Protein AF-Q21QH8-F1 (afdb_monomer_lite)

Radius of gyration: 28.19 Å; chains: 1; bounding box: 84×66×91 Å

pLDDT: mean 70.4, std 24.35, range [24.25, 97.38]

Organism: Albidiferax ferrireducens (strain ATCC BAA-621 / DSM 15236 / T118) (NCBI:txid338969)

Sequence (273 aa):
MTAVAEKQQQPRVQPSPGDRHATLIAANMKAKTQFADKYEGASIRLKTILHNRPVIRSFKRIFNISMRNWYIATSVPRASLGDASLASQVEAGMLKKIGETIEYFKKQIKQCEIVAADGEVDFALISHGAEFTDDTRVIGPVAMQLRQLFLMADHYLDLTQALYSFAQITGDEANNASYEVKKRLEAASTSIRNFRRLSLEKVNDSGKNREGFKAVAVDGDQAGQLKDALPASDEAGNVVGIASAGVAETPAGAPAEPDEDSLDTATNARKAA

Foldseek 3Di:
DDDDDDDPDDPPPDDDPVVVVVVVVVVVQVVLLCVLVPDPDDKDWDKAKFFPDPLLVCLVVLLSLLQVLLCLLQVVCCVLVVDNPSNVVLVVQLLVLLVVLLVVLVVLLVVLVVLCVVLVFDLVPDDGPDMDIDRDIADDDSSVSSSSSSVSLRSSLSSLVSCVVSVSDDPVSSVVSSVVSSVSSVVSSVSSNVSSVVSVVVSVVVVSPDVPDDDDDDDDPVVVVCVCQQDDDDPDDGHDDDDDPDDDDDDDDDDDDDDDDDDDDDDDDDDDD

Secondary structure (DSSP, 8-state):
-------------PPPHHHHHHHHHHHHHHHHHHHHHH--S--EEEEEEEE--TTGGGHHHHHHHHHHHHHHHHHHHHHHH--HHHHHHHHHHHHHHHHHHHHHHHHHHHHHHHHHHHTT--GGG---S-EEEEEEEE-HHHHHHHHHHHHHHHHHHHHHHHHHHTTSS-HHHHHHHHHHHHHHHHHHHHHHHHHHHHHHHHHHHTS---TT----PPPTTSSSSSTT-S---SSSS------------------------------------

Structure (mmCIF, N/CA/C/O backbone):
data_AF-Q21QH8-F1
#
_entry.id   AF-Q21QH8-F1
#
loop_
_atom_site.group_PDB
_atom_site.id
_atom_site.type_symbol
_atom_site.label_atom_id
_atom_site.label_alt_id
_atom_site.label_comp_id
_atom_site.label_asym_id
_atom_site.label_entity_id
_atom_site.label_seq_id
_atom_site.pdbx_PDB_ins_code
_atom_site.Cartn_x
_atom_site.Cartn_y
_atom_site.Cartn_z
_atom_site.occupancy
_atom_site.B_iso_or_equiv
_atom_site.auth_seq_id
_atom_site.auth_comp_id
_atom_site.auth_asym_id
_atom_site.auth_atom_id
_atom_site.pdbx_PDB_model_num
ATOM 1 N N . MET A 1 1 ? 22.754 -40.325 59.316 1.00 38.72 1 MET A N 1
ATOM 2 C CA . MET A 1 1 ? 23.452 -39.222 58.625 1.00 38.72 1 MET A CA 1
ATOM 3 C C . MET A 1 1 ? 22.891 -39.131 57.218 1.00 38.72 1 MET A C 1
ATOM 5 O O . MET A 1 1 ? 23.135 -40.030 56.428 1.00 38.72 1 MET A O 1
ATOM 9 N N . THR A 1 2 ? 22.097 -38.107 56.924 1.00 36.56 2 THR A N 1
ATOM 10 C CA . THR A 1 2 ? 21.534 -37.866 55.588 1.00 36.56 2 THR A CA 1
ATOM 11 C C . THR A 1 2 ? 21.710 -36.387 55.281 1.00 36.56 2 THR A C 1
ATOM 13 O O . THR A 1 2 ? 21.099 -35.534 55.918 1.00 36.56 2 THR A O 1
ATOM 16 N N . ALA A 1 3 ? 22.626 -36.096 54.358 1.00 39.69 3 ALA A N 1
ATOM 17 C CA . ALA A 1 3 ? 22.918 -34.753 53.889 1.00 39.69 3 ALA A CA 1
ATOM 18 C C . ALA A 1 3 ? 21.756 -34.252 53.020 1.00 39.69 3 ALA A C 1
ATOM 20 O O . ALA A 1 3 ? 21.416 -34.870 52.011 1.00 39.69 3 ALA A O 1
ATOM 21 N N . VAL A 1 4 ? 21.145 -33.137 53.418 1.00 44.28 4 VAL A N 1
ATOM 22 C CA . VAL A 1 4 ? 20.189 -32.403 52.587 1.00 44.28 4 VAL A CA 1
ATOM 23 C C . VAL A 1 4 ? 21.003 -31.482 51.685 1.00 44.28 4 VAL A C 1
ATOM 25 O O . VAL A 1 4 ? 21.665 -30.566 52.162 1.00 44.28 4 VAL A O 1
ATOM 28 N N . ALA A 1 5 ? 20.995 -31.757 50.381 1.00 45.03 5 ALA A N 1
ATOM 29 C CA . ALA A 1 5 ? 21.616 -30.900 49.382 1.00 45.03 5 ALA A CA 1
ATOM 30 C C . ALA A 1 5 ? 20.803 -29.603 49.235 1.00 45.03 5 ALA A C 1
ATOM 32 O O . ALA A 1 5 ? 19.681 -29.614 48.721 1.00 45.03 5 ALA A O 1
ATOM 33 N N . GLU A 1 6 ? 21.372 -28.484 49.682 1.00 43.59 6 GLU A N 1
ATOM 34 C CA . GLU A 1 6 ? 20.865 -27.144 49.398 1.00 43.59 6 GLU A CA 1
ATOM 35 C C . GLU A 1 6 ? 20.911 -26.888 47.886 1.00 43.59 6 GLU A C 1
ATOM 37 O O . GLU A 1 6 ? 21.974 -26.763 47.274 1.00 43.59 6 GLU A O 1
ATOM 42 N N . LYS A 1 7 ? 19.736 -26.796 47.256 1.00 47.88 7 LYS A N 1
ATOM 43 C CA . LYS A 1 7 ? 19.616 -26.242 45.906 1.00 47.88 7 LYS A CA 1
ATOM 44 C C . LYS A 1 7 ? 19.903 -24.745 45.986 1.00 47.88 7 LYS A C 1
ATOM 46 O O . LYS A 1 7 ? 19.026 -23.968 46.355 1.00 47.88 7 LYS A O 1
ATOM 51 N N . GLN A 1 8 ? 21.116 -24.352 45.607 1.00 44.31 8 GLN A N 1
ATOM 52 C CA . GLN A 1 8 ? 21.459 -22.961 45.327 1.00 44.31 8 GLN A CA 1
ATOM 53 C C . GLN A 1 8 ? 20.474 -22.395 44.291 1.00 44.31 8 GLN A C 1
ATOM 55 O O . GLN A 1 8 ? 20.484 -22.776 43.119 1.00 44.31 8 GLN A O 1
ATOM 60 N N . GLN A 1 9 ? 19.596 -21.494 44.731 1.00 46.66 9 GLN A N 1
ATOM 61 C CA . GLN A 1 9 ? 18.803 -20.656 43.840 1.00 46.66 9 GLN A CA 1
ATOM 62 C C . GLN A 1 9 ? 19.755 -19.678 43.154 1.00 46.66 9 GLN A C 1
ATOM 64 O O . GLN A 1 9 ? 20.211 -18.709 43.758 1.00 46.66 9 GLN A O 1
ATOM 69 N N . GLN A 1 10 ? 20.069 -19.938 41.885 1.00 43.84 10 GLN A N 1
ATOM 70 C CA . GLN A 1 10 ? 20.734 -18.944 41.052 1.00 43.84 10 GLN A CA 1
ATOM 71 C C . GLN A 1 10 ? 19.866 -17.674 40.997 1.00 43.84 10 GLN A C 1
ATOM 73 O O . GLN A 1 10 ? 18.652 -17.774 40.774 1.00 43.84 10 GLN A O 1
ATOM 78 N N . PRO A 1 11 ? 20.449 -16.480 41.197 1.00 43.69 11 PRO A N 1
ATOM 79 C CA . PRO A 1 11 ? 19.704 -15.235 41.137 1.00 43.69 11 PRO A CA 1
ATOM 80 C C . PRO A 1 11 ? 19.119 -15.065 39.734 1.00 43.69 11 PRO A C 1
ATOM 82 O O . PRO A 1 11 ? 19.824 -15.155 38.729 1.00 43.69 11 PRO A O 1
ATOM 85 N N . ARG A 1 12 ? 17.803 -14.832 39.666 1.00 52.16 12 ARG A N 1
ATOM 86 C CA . ARG A 1 12 ? 17.073 -14.566 38.423 1.00 52.16 12 ARG A CA 1
ATOM 87 C C . ARG A 1 12 ? 17.623 -13.280 37.810 1.00 52.16 12 ARG A C 1
ATOM 89 O O . ARG A 1 12 ? 17.202 -12.189 38.189 1.00 52.16 12 ARG A O 1
ATOM 96 N N . VAL A 1 13 ? 18.572 -13.425 36.885 1.00 53.41 13 VAL A N 1
ATOM 97 C CA . VAL A 1 13 ? 19.156 -12.322 36.119 1.00 53.41 13 VAL A CA 1
ATOM 98 C C . VAL A 1 13 ? 18.008 -11.581 35.448 1.00 53.41 13 VAL A C 1
ATOM 100 O O . VAL A 1 13 ? 17.334 -12.108 34.560 1.00 53.41 13 VAL A O 1
ATOM 103 N N . GLN A 1 14 ? 17.718 -10.376 35.933 1.00 52.88 14 GLN A N 1
ATOM 104 C CA . GLN A 1 14 ? 16.735 -9.532 35.285 1.00 52.88 14 GLN A CA 1
ATOM 105 C C . GLN A 1 14 ? 17.338 -9.054 33.957 1.00 52.88 14 GLN A C 1
ATOM 107 O O . GLN A 1 14 ? 18.440 -8.507 33.973 1.00 52.88 14 GLN A O 1
ATOM 112 N N . PRO A 1 15 ? 16.643 -9.230 32.818 1.00 53.28 15 PRO A N 1
ATOM 113 C CA . PRO A 1 15 ? 17.158 -8.793 31.526 1.00 53.28 15 PRO A CA 1
ATOM 114 C C . PRO A 1 15 ? 17.420 -7.288 31.555 1.00 53.28 15 PRO A C 1
ATOM 116 O O . PRO A 1 15 ? 16.651 -6.536 32.176 1.00 53.28 15 PRO A O 1
ATOM 119 N N . SER A 1 16 ? 18.499 -6.860 30.896 1.00 66.38 16 SER A N 1
ATOM 120 C CA . SER A 1 16 ? 18.876 -5.450 30.820 1.00 66.38 16 SER A CA 1
ATOM 121 C C . SER A 1 16 ? 17.757 -4.628 30.154 1.00 66.38 16 SER A C 1
ATOM 123 O O . SER A 1 16 ? 16.932 -5.182 29.420 1.00 66.38 16 SER A O 1
ATOM 125 N N . PRO A 1 17 ? 17.678 -3.303 30.369 1.00 55.47 17 PRO A N 1
ATOM 126 C CA . PRO A 1 17 ? 16.693 -2.456 29.690 1.00 55.47 17 PRO A CA 1
ATOM 127 C C . PRO A 1 17 ? 16.723 -2.591 28.155 1.00 55.47 17 PRO A C 1
ATOM 129 O O . PRO A 1 17 ? 15.666 -2.579 27.521 1.00 55.47 17 PRO A O 1
ATOM 132 N N . GLY A 1 18 ? 17.909 -2.805 27.568 1.00 60.09 18 GLY A N 1
ATOM 133 C CA . GLY A 1 18 ? 18.084 -3.077 26.137 1.00 60.09 18 GLY A CA 1
ATOM 134 C C . GLY A 1 18 ? 17.482 -4.418 25.708 1.00 60.09 18 GLY A C 1
ATOM 135 O O . GLY A 1 18 ? 16.741 -4.476 24.724 1.00 60.09 18 GLY A O 1
ATOM 136 N N . ASP A 1 19 ? 17.689 -5.471 26.501 1.00 58.75 19 ASP A N 1
ATOM 137 C CA . ASP A 1 19 ? 17.111 -6.797 26.248 1.00 58.75 19 ASP A CA 1
ATOM 138 C C . ASP A 1 19 ? 15.595 -6.801 26.440 1.00 58.75 19 ASP A C 1
ATOM 140 O O . ASP A 1 19 ? 14.870 -7.434 25.673 1.00 58.75 19 ASP A O 1
ATOM 144 N N . ARG A 1 20 ? 15.076 -6.045 27.417 1.00 53.16 20 ARG A N 1
ATOM 145 C CA . ARG A 1 20 ? 13.629 -5.850 27.605 1.00 53.16 20 ARG A CA 1
ATOM 146 C C . ARG A 1 20 ? 13.010 -5.161 26.398 1.00 53.16 20 ARG A C 1
ATOM 148 O O . ARG A 1 20 ? 11.959 -5.600 25.939 1.00 53.16 20 ARG A O 1
ATOM 155 N N . HIS A 1 21 ? 13.662 -4.131 25.862 1.00 48.88 21 HIS A N 1
ATOM 156 C CA . HIS A 1 21 ? 13.194 -3.418 24.677 1.00 48.88 21 HIS A CA 1
ATOM 157 C C . HIS A 1 21 ? 13.217 -4.311 23.426 1.00 48.88 21 HIS A C 1
ATOM 159 O O . HIS A 1 21 ? 12.212 -4.399 22.718 1.00 48.88 21 HIS A O 1
ATOM 165 N N . ALA A 1 22 ? 14.301 -5.055 23.191 1.00 57.00 22 ALA A N 1
ATOM 166 C CA . ALA A 1 22 ? 14.396 -6.015 22.089 1.00 57.00 22 ALA A CA 1
ATOM 167 C C . ALA A 1 22 ? 13.358 -7.147 22.211 1.00 57.00 22 ALA A C 1
ATOM 169 O O . ALA A 1 22 ? 12.689 -7.490 21.233 1.00 57.00 22 ALA A O 1
ATOM 170 N N . THR A 1 23 ? 13.143 -7.665 23.423 1.00 59.34 23 THR A N 1
ATOM 171 C CA . THR A 1 23 ? 12.133 -8.695 23.712 1.00 59.34 23 THR A CA 1
ATOM 172 C C . THR A 1 23 ? 10.713 -8.156 23.522 1.00 59.34 23 THR A C 1
ATOM 174 O O . THR A 1 23 ? 9.869 -8.844 22.955 1.00 59.34 23 THR A O 1
ATOM 177 N N . LEU A 1 24 ? 10.439 -6.906 23.913 1.00 45.88 24 LEU A N 1
ATOM 178 C CA . LEU A 1 24 ? 9.165 -6.221 23.664 1.00 45.88 24 LEU A CA 1
ATOM 179 C C . LEU A 1 24 ? 8.922 -5.976 22.175 1.00 45.88 24 LEU A C 1
ATOM 181 O O . LEU A 1 24 ? 7.790 -6.128 21.712 1.00 45.88 24 LEU A O 1
ATOM 185 N N . ILE A 1 25 ? 9.956 -5.621 21.409 1.00 54.94 25 ILE A N 1
ATOM 186 C CA . ILE A 1 25 ? 9.864 -5.499 19.951 1.00 54.94 25 ILE A CA 1
ATOM 187 C C . ILE A 1 25 ? 9.560 -6.866 19.337 1.00 54.94 25 ILE A C 1
ATOM 189 O O . ILE A 1 25 ? 8.610 -6.973 18.563 1.00 54.94 25 ILE A O 1
ATOM 193 N N . ALA A 1 26 ? 10.299 -7.913 19.710 1.00 54.22 26 ALA A N 1
ATOM 194 C CA . ALA A 1 26 ? 10.102 -9.269 19.206 1.00 54.22 26 ALA A CA 1
ATOM 195 C C . ALA A 1 26 ? 8.717 -9.830 19.574 1.00 54.22 26 ALA A C 1
ATOM 197 O O . ALA A 1 26 ? 8.020 -10.370 18.715 1.00 54.22 26 ALA A O 1
ATOM 198 N N . ALA A 1 27 ? 8.261 -9.625 20.811 1.00 50.81 27 ALA A N 1
ATOM 199 C CA . ALA A 1 27 ? 6.930 -10.009 21.271 1.00 50.81 27 ALA A CA 1
ATOM 200 C C . ALA A 1 27 ? 5.827 -9.224 20.549 1.00 50.81 27 ALA A C 1
ATOM 202 O O . ALA A 1 27 ? 4.833 -9.814 20.131 1.00 50.81 27 ALA A O 1
ATOM 203 N N . ASN A 1 28 ? 6.012 -7.919 20.315 1.00 45.53 28 ASN A N 1
ATOM 204 C CA . ASN A 1 28 ? 5.082 -7.127 19.512 1.00 45.53 28 ASN A CA 1
ATOM 205 C C . ASN A 1 28 ? 5.055 -7.588 18.053 1.00 45.53 28 ASN A C 1
ATOM 207 O O . ASN A 1 28 ? 3.984 -7.631 17.461 1.00 45.53 28 ASN A O 1
ATOM 211 N N . MET A 1 29 ? 6.202 -7.928 17.460 1.00 51.06 29 MET A N 1
ATOM 212 C CA . MET A 1 29 ? 6.282 -8.476 16.102 1.00 51.06 29 MET A CA 1
ATOM 213 C C . MET A 1 29 ? 5.587 -9.837 16.014 1.00 51.06 29 MET A C 1
ATOM 215 O O . MET A 1 29 ? 4.781 -10.039 15.113 1.00 51.06 29 MET A O 1
ATOM 219 N N . LYS A 1 30 ? 5.781 -10.713 17.005 1.00 55.19 30 LYS A N 1
ATOM 220 C CA . LYS A 1 30 ? 5.086 -12.002 17.117 1.00 55.19 30 LYS A CA 1
ATOM 221 C C . LYS A 1 30 ? 3.573 -11.831 17.304 1.00 55.19 30 LYS A C 1
ATOM 223 O O . LYS A 1 30 ? 2.795 -12.481 16.615 1.00 55.19 30 LYS A O 1
ATOM 228 N N . ALA A 1 31 ? 3.141 -10.914 18.171 1.00 47.19 31 ALA A N 1
ATOM 229 C CA . ALA A 1 31 ? 1.728 -10.602 18.393 1.00 47.19 31 ALA A CA 1
ATOM 230 C C . ALA A 1 31 ? 1.056 -9.961 17.162 1.00 47.19 31 ALA A C 1
ATOM 232 O O . ALA A 1 31 ? -0.131 -10.176 16.929 1.00 47.19 31 ALA A O 1
ATOM 233 N N . LYS A 1 32 ? 1.808 -9.199 16.353 1.00 54.75 32 LYS A N 1
ATOM 234 C CA . LYS A 1 32 ? 1.327 -8.614 15.089 1.00 54.75 32 LYS A CA 1
ATOM 235 C C . LYS A 1 32 ? 1.040 -9.683 14.036 1.00 54.75 32 LYS A C 1
ATOM 237 O O . LYS A 1 32 ? 0.023 -9.576 13.364 1.00 54.75 32 LYS A O 1
ATOM 242 N N . THR A 1 33 ? 1.885 -10.708 13.926 1.00 58.75 33 THR A N 1
ATOM 243 C CA . THR A 1 33 ? 1.656 -11.836 13.007 1.00 58.75 33 THR A CA 1
ATOM 244 C C . THR A 1 33 ? 0.493 -12.714 13.479 1.00 58.75 33 THR A C 1
ATOM 246 O O . THR A 1 33 ? -0.326 -13.127 12.672 1.00 58.75 33 THR A O 1
ATOM 249 N N . GLN A 1 34 ? 0.341 -12.902 14.795 1.00 65.19 34 GLN A N 1
ATOM 250 C CA . GLN A 1 34 ? -0.740 -13.713 15.373 1.00 65.19 34 GLN A CA 1
ATOM 251 C C . GLN A 1 34 ? -2.140 -13.094 15.274 1.00 65.19 34 GLN A C 1
ATOM 253 O O . GLN A 1 34 ? -3.118 -13.816 15.445 1.00 65.19 34 GLN A O 1
ATOM 258 N N . PHE A 1 35 ? -2.270 -11.778 15.062 1.00 69.44 35 PHE A N 1
ATOM 259 C CA . PHE A 1 35 ? -3.593 -11.148 14.982 1.00 69.44 35 PHE A CA 1
ATOM 260 C C . PHE A 1 35 ? -4.413 -11.718 13.823 1.00 69.44 35 PHE A C 1
ATOM 262 O O . PHE A 1 35 ? -5.565 -12.091 14.021 1.00 69.44 35 PHE A O 1
ATOM 269 N N . ALA A 1 36 ? -3.804 -11.822 12.638 1.00 69.38 36 ALA A N 1
ATOM 270 C CA . ALA A 1 36 ? -4.471 -12.375 11.469 1.00 69.38 36 ALA A CA 1
ATOM 271 C C . ALA A 1 36 ? -4.881 -13.835 11.697 1.00 69.38 36 ALA A C 1
ATOM 273 O O . ALA A 1 36 ? -5.958 -14.216 11.268 1.00 69.38 36 ALA A O 1
ATOM 274 N N . ASP A 1 37 ? -4.082 -14.630 12.412 1.00 71.81 37 ASP A N 1
ATOM 275 C CA . ASP A 1 37 ? -4.386 -16.042 12.680 1.00 71.81 37 ASP A CA 1
ATOM 276 C C . ASP A 1 37 ? -5.502 -16.223 13.720 1.00 71.81 37 ASP A C 1
ATOM 278 O O . ASP A 1 37 ? -6.329 -17.120 13.588 1.00 71.81 37 ASP A O 1
ATOM 282 N N . LYS A 1 38 ? -5.559 -15.347 14.731 1.00 75.44 38 LYS A N 1
ATOM 283 C CA . LYS A 1 38 ? -6.535 -15.400 15.836 1.00 75.44 38 LYS A CA 1
ATOM 284 C C . LYS A 1 38 ? -7.850 -14.678 15.549 1.00 75.44 38 LYS A C 1
ATOM 286 O O . LYS A 1 38 ? -8.742 -14.689 16.388 1.00 75.44 38 LYS A O 1
ATOM 291 N N . TYR A 1 39 ? -7.963 -13.984 14.421 1.00 77.19 39 TYR A N 1
ATOM 292 C CA . TYR A 1 39 ? -9.194 -13.290 14.070 1.00 77.19 39 TYR A CA 1
ATOM 293 C C . TYR A 1 39 ? -10.296 -14.300 13.711 1.00 77.19 39 TYR A C 1
ATOM 295 O O . TYR A 1 39 ? -10.133 -15.094 12.783 1.00 77.19 39 TYR A O 1
ATOM 303 N N . GLU A 1 40 ? -11.416 -14.250 14.433 1.00 78.44 40 GLU A N 1
ATOM 304 C CA . GLU A 1 40 ? -12.559 -15.169 14.277 1.00 78.44 40 GLU A CA 1
ATOM 305 C C . GLU A 1 40 ? -13.691 -14.600 13.402 1.00 78.44 40 GLU A C 1
ATOM 307 O O . GLU A 1 40 ? -14.663 -15.292 13.116 1.00 78.44 40 GLU A O 1
ATOM 312 N N . GLY A 1 41 ? -13.584 -13.346 12.952 1.00 79.62 41 GLY A N 1
ATOM 313 C CA . GLY A 1 41 ? -14.598 -12.727 12.096 1.00 79.62 41 GLY A CA 1
ATOM 314 C C . GLY A 1 41 ? -14.480 -13.102 10.614 1.00 79.62 41 GLY A C 1
ATOM 315 O O . GLY A 1 41 ? -13.559 -13.806 10.185 1.00 79.62 41 GLY A O 1
ATOM 316 N N . ALA A 1 42 ? -15.401 -12.562 9.811 1.00 84.88 42 ALA A N 1
ATOM 317 C CA . ALA A 1 42 ? -15.417 -12.758 8.365 1.00 84.88 42 ALA A CA 1
ATOM 318 C C . ALA A 1 42 ? -14.111 -12.263 7.722 1.00 84.88 42 ALA A C 1
ATOM 320 O O . ALA A 1 42 ? -13.680 -11.125 7.913 1.00 84.88 42 ALA A O 1
ATOM 321 N N . SER A 1 43 ? -13.477 -13.134 6.943 1.00 87.94 43 SER A N 1
ATOM 322 C CA . SER A 1 43 ? -12.220 -12.838 6.263 1.00 87.94 43 SER A CA 1
ATOM 323 C C . SER A 1 43 ? -12.146 -13.580 4.944 1.00 87.94 43 SER A C 1
ATOM 325 O O . SER A 1 43 ? -12.643 -14.700 4.846 1.00 87.94 43 SER A O 1
ATOM 327 N N . ILE A 1 44 ? -11.454 -12.995 3.975 1.00 89.00 44 ILE A N 1
ATOM 328 C CA . ILE A 1 44 ? -11.199 -13.615 2.677 1.00 89.00 44 ILE A CA 1
ATOM 329 C C . ILE A 1 44 ? -9.703 -13.903 2.582 1.00 89.00 44 ILE A C 1
ATOM 331 O O . ILE A 1 44 ? -8.883 -13.085 2.992 1.00 89.00 44 ILE A O 1
ATOM 335 N N . ARG A 1 45 ? -9.341 -15.071 2.059 1.00 88.31 45 ARG A N 1
ATOM 336 C CA . ARG A 1 45 ? -7.957 -15.430 1.737 1.00 88.31 45 ARG A CA 1
ATOM 337 C C . ARG A 1 45 ? -7.729 -15.178 0.257 1.00 88.31 45 ARG A C 1
ATOM 339 O O . ARG A 1 45 ? -8.450 -15.727 -0.573 1.00 88.31 45 ARG A O 1
ATOM 346 N N . LEU A 1 46 ? -6.792 -14.293 -0.062 1.00 89.12 46 LEU A N 1
ATOM 347 C CA . LEU A 1 46 ? -6.456 -13.944 -1.435 1.00 89.12 46 LEU A CA 1
ATOM 348 C C . LEU A 1 46 ? -4.998 -14.286 -1.693 1.00 89.12 46 LEU A C 1
ATOM 350 O O . LEU A 1 46 ? -4.104 -13.769 -1.020 1.00 89.12 46 LEU A O 1
ATOM 354 N N . LYS A 1 47 ? -4.758 -15.078 -2.740 1.00 90.12 47 LYS A N 1
ATOM 355 C CA . LYS A 1 47 ? -3.409 -15.279 -3.257 1.00 90.12 47 LYS A CA 1
ATOM 356 C C . LYS A 1 47 ? -2.864 -13.928 -3.727 1.00 90.12 47 LYS A C 1
ATOM 358 O O . LYS A 1 47 ? -3.461 -13.261 -4.576 1.00 90.12 47 LYS A O 1
ATOM 363 N N . THR A 1 48 ? -1.753 -13.505 -3.145 1.00 87.75 48 THR A N 1
ATOM 364 C CA . THR A 1 48 ? -1.046 -12.278 -3.505 1.00 87.75 48 THR A CA 1
ATOM 365 C C . THR A 1 48 ? 0.338 -12.671 -3.982 1.00 87.75 48 THR A C 1
ATOM 367 O O . THR A 1 48 ? 1.078 -13.337 -3.261 1.00 87.75 48 THR A O 1
ATOM 370 N N . ILE A 1 49 ? 0.658 -12.284 -5.210 1.00 88.25 49 ILE A N 1
ATOM 371 C CA . ILE A 1 49 ? 1.957 -12.514 -5.833 1.00 88.25 49 ILE A CA 1
ATOM 372 C C . ILE A 1 49 ? 2.560 -11.135 -6.068 1.00 88.25 49 ILE A C 1
ATOM 374 O O . ILE A 1 49 ? 1.875 -10.249 -6.578 1.00 88.25 49 ILE A O 1
ATOM 378 N N . LEU A 1 50 ? 3.792 -10.947 -5.611 1.00 87.31 50 LEU A N 1
ATOM 379 C CA . LEU A 1 50 ? 4.568 -9.723 -5.770 1.00 87.31 50 LEU A CA 1
ATOM 380 C C . LEU A 1 50 ? 5.993 -10.100 -6.169 1.00 87.31 50 LEU A C 1
ATOM 382 O O . LEU A 1 50 ? 6.482 -11.163 -5.783 1.00 87.31 50 LEU A O 1
ATOM 386 N N . HIS A 1 51 ? 6.711 -9.220 -6.850 1.00 85.94 51 HIS A N 1
ATOM 387 C CA . HIS A 1 51 ? 8.127 -9.444 -7.112 1.00 85.94 51 HIS A CA 1
ATOM 388 C C . HIS A 1 51 ? 8.947 -9.311 -5.820 1.00 85.94 51 HIS A C 1
ATOM 390 O O . HIS A 1 51 ? 8.682 -8.461 -4.963 1.00 85.94 51 HIS A O 1
ATOM 396 N N . ASN A 1 52 ? 9.970 -10.157 -5.641 1.00 78.62 52 ASN A N 1
ATOM 397 C CA . ASN A 1 52 ? 10.768 -10.209 -4.409 1.00 78.62 52 ASN A CA 1
ATOM 398 C C . ASN A 1 52 ? 11.775 -9.044 -4.291 1.00 78.62 52 ASN A C 1
ATOM 400 O O . ASN A 1 52 ? 12.992 -9.238 -4.205 1.00 78.62 52 ASN A O 1
ATOM 404 N N . ARG A 1 53 ? 11.261 -7.814 -4.255 1.00 81.38 53 ARG A N 1
ATOM 405 C CA . ARG A 1 53 ? 12.023 -6.565 -4.152 1.00 81.38 53 ARG A CA 1
ATOM 406 C C . ARG A 1 53 ? 12.206 -6.174 -2.677 1.00 81.38 53 ARG A C 1
ATOM 408 O O . ARG A 1 53 ? 11.267 -6.328 -1.892 1.00 81.38 53 ARG A O 1
ATOM 415 N N . PRO A 1 54 ? 13.360 -5.618 -2.252 1.00 80.38 54 PRO A N 1
ATOM 416 C CA . PRO A 1 54 ? 13.595 -5.245 -0.851 1.00 80.38 54 PRO A CA 1
ATOM 417 C C . PRO A 1 54 ? 12.514 -4.336 -0.244 1.00 80.38 54 PRO A C 1
ATOM 419 O O . PRO A 1 54 ? 12.111 -4.543 0.900 1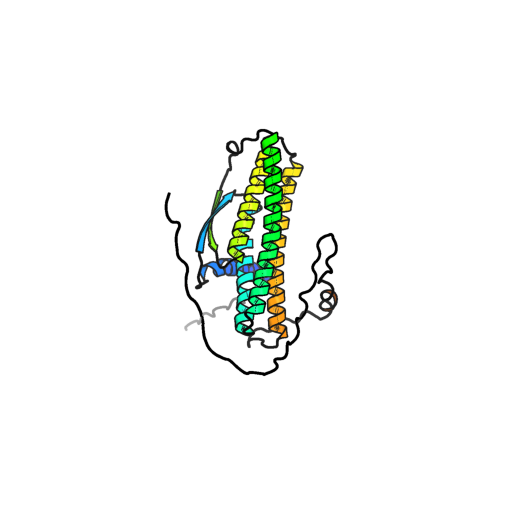.00 80.38 54 PRO A O 1
ATOM 422 N N . VAL A 1 55 ? 12.004 -3.370 -1.016 1.00 80.31 55 VAL A N 1
ATOM 423 C CA . VAL A 1 55 ? 10.925 -2.463 -0.584 1.00 80.31 55 VAL A CA 1
ATOM 424 C C . VAL A 1 55 ? 9.619 -3.230 -0.350 1.00 80.31 55 VAL A C 1
ATOM 426 O O . VAL A 1 55 ? 8.935 -3.011 0.651 1.00 80.31 55 VAL A O 1
ATOM 429 N N . ILE A 1 56 ? 9.325 -4.206 -1.207 1.00 80.75 56 ILE A N 1
ATOM 430 C CA . ILE A 1 56 ? 8.113 -5.024 -1.158 1.00 80.75 56 ILE A CA 1
ATOM 431 C C . ILE A 1 56 ? 8.181 -6.111 -0.079 1.00 80.75 56 ILE A C 1
ATOM 433 O O . ILE A 1 56 ? 7.155 -6.450 0.501 1.00 80.75 56 ILE A O 1
ATOM 437 N N . ARG A 1 57 ? 9.370 -6.573 0.335 1.00 76.50 57 ARG A N 1
ATOM 438 C CA . ARG A 1 57 ? 9.516 -7.492 1.491 1.00 76.50 57 ARG A CA 1
ATOM 439 C C . ARG A 1 57 ? 8.915 -6.934 2.787 1.00 76.50 57 ARG A C 1
ATOM 441 O O . ARG A 1 57 ? 8.557 -7.693 3.688 1.00 76.50 57 ARG A O 1
ATOM 448 N N . SER A 1 58 ? 8.772 -5.611 2.892 1.00 77.38 58 SER A N 1
ATOM 449 C CA . SER A 1 58 ? 8.103 -4.961 4.023 1.00 77.38 58 SER A CA 1
ATOM 450 C C . SER A 1 58 ? 6.569 -5.105 4.010 1.00 77.38 58 SER A C 1
ATOM 452 O O . SER A 1 58 ? 5.936 -4.848 5.040 1.00 77.38 58 SER A O 1
ATOM 454 N N . PHE A 1 59 ? 5.983 -5.593 2.906 1.00 81.12 59 PHE A N 1
ATOM 455 C CA . PHE A 1 59 ? 4.550 -5.806 2.684 1.00 81.12 59 PHE A CA 1
ATOM 456 C C . PHE A 1 59 ? 3.871 -6.466 3.873 1.00 81.12 59 PHE A C 1
ATOM 458 O O . PHE A 1 59 ? 3.040 -5.849 4.534 1.00 81.12 59 PHE A O 1
ATOM 465 N N . LYS A 1 60 ? 4.276 -7.696 4.209 1.00 80.75 60 LYS A N 1
ATOM 466 C CA . LYS A 1 60 ? 3.622 -8.496 5.252 1.00 80.75 60 LYS A CA 1
ATOM 467 C C . LYS A 1 60 ? 3.629 -7.787 6.604 1.00 80.75 60 LYS A C 1
ATOM 469 O O . LYS A 1 60 ? 2.665 -7.873 7.364 1.00 80.75 60 LYS A O 1
ATOM 474 N N . ARG A 1 61 ? 4.703 -7.054 6.910 1.00 83.62 61 ARG A N 1
ATOM 475 C CA . ARG A 1 61 ? 4.816 -6.272 8.146 1.00 83.62 61 ARG A CA 1
ATOM 476 C C . ARG A 1 61 ? 3.858 -5.085 8.134 1.00 83.62 61 ARG A C 1
ATOM 478 O O . ARG A 1 61 ? 3.121 -4.906 9.102 1.00 83.62 61 ARG A O 1
ATOM 485 N N . ILE A 1 62 ? 3.890 -4.268 7.084 1.00 86.38 62 ILE A N 1
ATOM 486 C CA . ILE A 1 62 ? 3.063 -3.061 6.982 1.00 86.38 62 ILE A CA 1
ATOM 487 C C . ILE A 1 62 ? 1.584 -3.444 6.912 1.00 86.38 62 ILE A C 1
ATOM 489 O O . ILE A 1 62 ? 0.789 -2.911 7.679 1.00 86.38 62 ILE A O 1
ATOM 493 N N . PHE A 1 63 ? 1.234 -4.413 6.069 1.00 89.31 63 PHE A N 1
ATOM 494 C CA . PHE A 1 63 ? -0.123 -4.911 5.887 1.00 89.31 63 PHE A CA 1
ATOM 495 C C . PHE A 1 63 ? -0.741 -5.377 7.210 1.00 89.31 63 PHE A C 1
ATOM 497 O O . PHE A 1 63 ? -1.763 -4.840 7.636 1.00 89.31 63 PHE A O 1
ATOM 504 N N . ASN A 1 64 ? -0.080 -6.294 7.927 1.00 87.06 64 ASN A N 1
ATOM 505 C CA . ASN A 1 64 ? -0.607 -6.827 9.188 1.00 87.06 64 ASN A CA 1
ATOM 506 C C . ASN A 1 64 ? -0.709 -5.762 10.289 1.00 87.06 64 ASN A C 1
ATOM 508 O O . ASN A 1 64 ? -1.672 -5.750 11.059 1.00 87.06 64 ASN A O 1
ATOM 512 N N . ILE A 1 65 ? 0.259 -4.841 10.369 1.00 87.81 65 ILE A N 1
ATOM 513 C CA . ILE A 1 65 ? 0.206 -3.732 11.332 1.00 87.81 65 ILE A CA 1
ATOM 514 C C . ILE A 1 65 ? -0.965 -2.804 11.020 1.00 87.81 65 ILE A C 1
ATOM 516 O O . ILE A 1 65 ? -1.711 -2.438 11.928 1.00 87.81 65 ILE A O 1
ATOM 520 N N . SER A 1 66 ? -1.121 -2.4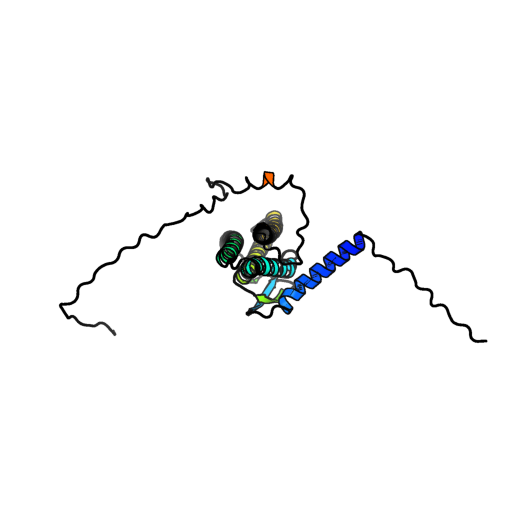19 9.758 1.00 90.75 66 SER A N 1
ATOM 521 C CA . SER A 1 66 ? -2.172 -1.508 9.321 1.00 90.75 66 SER A CA 1
ATOM 522 C C . SER A 1 66 ? -3.558 -2.133 9.499 1.00 90.75 66 SER A C 1
ATOM 524 O O . SER A 1 66 ? -4.445 -1.478 10.038 1.00 90.75 66 SER A O 1
ATOM 526 N N . MET A 1 67 ? -3.719 -3.419 9.179 1.00 89.94 67 MET A N 1
ATOM 527 C CA . MET A 1 67 ? -4.960 -4.166 9.405 1.00 89.94 67 MET A CA 1
ATOM 528 C C . MET A 1 67 ? -5.320 -4.244 10.894 1.00 89.94 67 MET A C 1
ATOM 530 O O . MET A 1 67 ? -6.447 -3.940 11.280 1.00 89.94 67 MET A O 1
ATOM 534 N N . ARG A 1 68 ? -4.353 -4.568 11.764 1.00 89.00 68 ARG A N 1
ATOM 535 C CA . ARG A 1 68 ? -4.567 -4.545 13.220 1.00 89.00 68 ARG A CA 1
ATOM 536 C C . ARG A 1 68 ? -4.947 -3.147 13.711 1.00 89.00 68 ARG A C 1
ATOM 538 O O . ARG A 1 68 ? -5.798 -3.013 14.588 1.00 89.00 68 ARG A O 1
ATOM 545 N N . ASN A 1 69 ? -4.303 -2.107 13.183 1.00 91.62 69 ASN A N 1
ATOM 546 C CA . ASN A 1 69 ? -4.597 -0.733 13.574 1.00 91.62 69 ASN A CA 1
ATOM 547 C C . ASN A 1 69 ? -6.013 -0.323 13.174 1.00 91.62 69 ASN A C 1
ATOM 549 O O . ASN A 1 69 ? -6.713 0.233 14.014 1.00 91.62 69 ASN A O 1
ATOM 553 N N . TRP A 1 70 ? -6.439 -0.646 11.952 1.00 92.06 70 TRP A N 1
ATOM 554 C CA . TRP A 1 70 ? -7.814 -0.457 11.493 1.00 92.06 70 TRP A CA 1
ATOM 555 C C . TRP A 1 70 ? -8.818 -1.194 12.385 1.00 92.06 70 TRP A C 1
ATOM 557 O O . TRP A 1 70 ? -9.776 -0.585 12.857 1.00 92.06 70 TRP A O 1
ATOM 567 N N . TYR A 1 71 ? -8.562 -2.469 12.699 1.00 90.31 71 TYR A N 1
ATOM 568 C CA . TYR A 1 71 ? -9.450 -3.256 13.555 1.00 90.31 71 TYR A CA 1
ATOM 569 C C . TYR A 1 71 ? -9.641 -2.608 14.930 1.00 90.31 71 TYR A C 1
ATOM 571 O O . TYR A 1 71 ? -10.768 -2.457 15.397 1.00 90.31 71 TYR A O 1
ATOM 579 N N . ILE A 1 72 ? -8.549 -2.174 15.569 1.00 88.88 72 ILE A N 1
ATOM 580 C CA . ILE A 1 72 ? -8.612 -1.480 16.863 1.00 88.88 72 ILE A CA 1
ATOM 581 C C . ILE A 1 72 ? -9.365 -0.152 16.724 1.00 88.88 72 ILE A C 1
ATOM 583 O O . ILE A 1 72 ? -10.224 0.146 17.550 1.00 88.88 72 ILE A O 1
ATOM 587 N N . ALA A 1 73 ? -9.055 0.625 15.686 1.00 87.38 73 ALA A N 1
ATOM 588 C CA . ALA A 1 73 ? -9.606 1.961 15.491 1.00 87.38 73 ALA A CA 1
ATOM 589 C C . ALA A 1 73 ? -11.114 1.970 15.207 1.00 87.38 73 ALA A C 1
ATOM 591 O O . ALA A 1 73 ? -11.781 2.962 15.473 1.00 87.38 73 ALA A O 1
ATOM 592 N N . THR A 1 74 ? -11.654 0.873 14.680 1.00 88.56 74 THR A N 1
ATOM 593 C CA . THR A 1 74 ? -13.082 0.738 14.369 1.00 88.56 74 THR A CA 1
ATOM 594 C C . THR A 1 74 ? -13.845 -0.033 15.444 1.00 88.56 74 THR A C 1
ATOM 596 O O . THR A 1 74 ? -14.985 0.304 15.753 1.00 88.56 74 THR A O 1
ATOM 599 N N . SER A 1 75 ? -13.230 -1.046 16.060 1.00 86.31 75 SER A N 1
ATOM 600 C CA . SER A 1 75 ? -13.914 -1.908 17.034 1.00 86.31 75 SER A CA 1
ATOM 601 C C . SER A 1 75 ? -13.959 -1.302 18.434 1.00 86.31 75 SER A C 1
ATOM 603 O O . SER A 1 75 ? -14.965 -1.449 19.124 1.00 86.31 75 SER A O 1
ATOM 605 N N . VAL A 1 76 ? -12.899 -0.608 18.868 1.00 85.69 76 VAL A N 1
ATOM 606 C CA . VAL A 1 76 ? -12.854 -0.025 20.220 1.00 85.69 76 VAL A CA 1
ATOM 607 C C . VAL A 1 76 ? -13.884 1.096 20.391 1.00 85.69 76 VAL A C 1
ATOM 609 O O . VAL A 1 76 ? -14.624 1.033 21.369 1.00 85.69 76 VAL A O 1
ATOM 612 N N . PRO A 1 77 ? -14.031 2.064 19.463 1.00 77.50 77 PRO A N 1
ATOM 613 C CA . PRO A 1 77 ? -15.087 3.069 19.584 1.00 77.50 77 PRO A CA 1
ATOM 614 C C . PRO A 1 77 ? -16.495 2.468 19.605 1.00 77.50 77 PRO A C 1
ATOM 616 O O . PRO A 1 77 ? -17.305 2.849 20.447 1.00 77.50 77 PRO A O 1
ATOM 619 N N . ARG A 1 78 ? -16.770 1.467 18.753 1.00 81.94 78 ARG A N 1
ATOM 620 C CA . ARG A 1 78 ? -18.062 0.759 18.743 1.00 81.94 78 ARG A CA 1
ATOM 621 C C . ARG A 1 78 ? -18.354 0.095 20.088 1.00 81.94 78 ARG A C 1
ATOM 623 O O . ARG A 1 78 ? -19.448 0.251 20.610 1.00 81.94 78 ARG A O 1
ATOM 630 N N . ALA A 1 79 ? -17.378 -0.611 20.657 1.00 81.62 79 ALA A N 1
ATOM 631 C CA . ALA A 1 79 ? -17.559 -1.344 21.908 1.00 81.62 79 ALA A CA 1
ATOM 632 C C . ALA A 1 79 ? -17.627 -0.431 23.144 1.00 81.62 79 ALA A C 1
ATOM 634 O O . ALA A 1 79 ? -18.436 -0.671 24.034 1.00 81.62 79 ALA A O 1
ATOM 635 N N . SER A 1 80 ? -16.773 0.593 23.220 1.00 78.56 80 SER A N 1
ATOM 636 C CA . SER A 1 80 ? -16.666 1.451 24.408 1.00 78.56 80 SER A CA 1
ATOM 637 C C . SER A 1 80 ? -17.681 2.593 24.413 1.00 78.56 80 SER A C 1
ATOM 639 O O . SER A 1 80 ? -18.190 2.963 25.470 1.00 78.56 80 SER A O 1
ATOM 641 N N . LEU A 1 81 ? -17.967 3.182 23.249 1.00 78.81 81 LEU A N 1
ATOM 642 C CA . LEU A 1 81 ? -18.824 4.367 23.142 1.00 78.81 81 LEU A CA 1
ATOM 643 C C . LEU A 1 81 ? -20.228 4.039 22.637 1.00 78.81 81 LEU A C 1
ATOM 645 O O . LEU A 1 81 ? -21.134 4.833 22.875 1.00 78.81 81 LEU A O 1
ATOM 649 N N . GLY A 1 82 ? -20.410 2.903 21.954 1.00 77.56 82 GLY A N 1
ATOM 650 C CA . GLY A 1 82 ? -21.603 2.640 21.143 1.00 77.56 82 GLY A CA 1
ATOM 651 C C . GLY A 1 82 ? -21.628 3.452 19.842 1.00 77.56 82 GLY A C 1
ATOM 652 O O . GLY A 1 82 ? -22.633 3.459 19.140 1.00 77.56 82 GLY A O 1
ATOM 653 N N . ASP A 1 83 ? -20.533 4.144 19.508 1.00 76.12 83 ASP A N 1
ATOM 654 C CA . ASP A 1 83 ? -20.484 5.098 18.402 1.00 76.12 83 ASP A CA 1
ATOM 655 C C . ASP A 1 83 ? -20.036 4.422 17.096 1.00 76.12 83 ASP A C 1
ATOM 657 O O . ASP A 1 83 ? -18.847 4.316 16.768 1.00 76.12 83 ASP A O 1
ATOM 661 N N . ALA A 1 84 ? -21.022 3.942 16.337 1.00 81.44 84 ALA A N 1
ATOM 662 C CA . ALA A 1 84 ? -20.806 3.394 15.002 1.00 81.44 84 ALA A CA 1
ATOM 663 C C . ALA A 1 84 ? -20.431 4.470 13.965 1.00 81.44 84 ALA A C 1
ATOM 665 O O . ALA A 1 84 ? -19.767 4.148 12.973 1.00 81.44 84 ALA A O 1
ATOM 666 N N . SER A 1 85 ? -20.809 5.732 14.195 1.00 85.50 85 SER A N 1
ATOM 667 C CA . SER A 1 85 ? -20.511 6.850 13.297 1.00 85.50 85 SER A CA 1
ATOM 668 C C . SER A 1 85 ? -19.020 7.165 13.319 1.00 85.50 85 SER A C 1
ATOM 670 O O . SER A 1 85 ? -18.383 7.176 12.265 1.00 85.50 85 SER A O 1
ATOM 672 N N . LEU A 1 86 ? -18.418 7.291 14.507 1.00 83.88 86 LEU A N 1
ATOM 673 C CA . LEU A 1 86 ? -16.981 7.532 14.646 1.00 83.88 86 LEU A CA 1
ATOM 674 C C . LEU A 1 86 ? -16.150 6.427 13.988 1.00 83.88 86 LEU A C 1
ATOM 676 O O . LEU A 1 86 ? -15.205 6.719 13.255 1.00 83.88 86 LEU A O 1
ATOM 680 N N . ALA A 1 87 ? -16.511 5.161 14.202 1.00 85.06 87 ALA A N 1
ATOM 681 C CA . ALA A 1 87 ? -15.817 4.042 13.568 1.00 85.06 87 ALA A CA 1
ATOM 682 C C . ALA A 1 87 ? -15.896 4.100 12.032 1.00 85.06 87 ALA A C 1
ATOM 684 O O . ALA A 1 87 ? -14.902 3.838 11.357 1.00 85.06 87 ALA A O 1
ATOM 685 N N . SER A 1 88 ? -17.052 4.483 11.485 1.00 87.38 88 SER A N 1
ATOM 686 C CA . SER A 1 88 ? -17.255 4.612 10.037 1.00 87.38 88 SER A CA 1
ATOM 687 C C . SER A 1 88 ? -16.491 5.806 9.455 1.00 87.38 88 SER A C 1
ATOM 689 O O . SER A 1 88 ? -15.865 5.681 8.407 1.00 87.38 88 SER A O 1
ATOM 691 N N . GLN A 1 89 ? -16.451 6.941 10.161 1.00 89.56 89 GLN A N 1
ATOM 692 C CA . GLN A 1 89 ? -15.658 8.114 9.770 1.00 89.56 89 GLN A CA 1
ATOM 693 C C . GLN A 1 89 ? -14.155 7.813 9.766 1.00 89.56 89 GLN A C 1
ATOM 695 O O . GLN A 1 89 ? -13.439 8.201 8.843 1.00 89.56 89 GLN A O 1
ATOM 700 N N . VAL A 1 90 ? -13.671 7.095 10.783 1.00 90.75 90 VAL A N 1
ATOM 701 C CA . VAL A 1 90 ? -12.271 6.665 10.874 1.00 90.75 90 VAL A CA 1
ATOM 702 C C . VAL A 1 90 ? -11.916 5.721 9.725 1.00 90.75 90 VAL A C 1
ATOM 704 O O . VAL A 1 90 ? -10.878 5.900 9.089 1.00 90.75 90 VAL A O 1
ATOM 707 N N . GLU A 1 91 ? -12.777 4.746 9.424 1.00 92.88 91 GLU A N 1
ATOM 708 C CA . GLU A 1 91 ? -12.587 3.842 8.288 1.00 92.88 91 GLU A CA 1
ATOM 709 C C . GLU A 1 91 ? -12.565 4.598 6.954 1.00 92.88 91 GLU A C 1
ATOM 711 O O . GLU A 1 91 ? -11.626 4.429 6.176 1.00 92.88 91 GLU A O 1
ATOM 716 N N . ALA A 1 92 ? -13.530 5.489 6.721 1.00 93.50 92 ALA A N 1
ATOM 717 C CA . ALA A 1 92 ? -13.580 6.323 5.523 1.00 93.50 92 ALA A CA 1
ATOM 718 C C . ALA A 1 92 ? -12.324 7.200 5.379 1.00 93.50 92 ALA A C 1
ATOM 720 O O . ALA A 1 92 ? -11.767 7.316 4.287 1.00 93.50 92 ALA A O 1
ATOM 721 N N . GLY A 1 93 ? -11.821 7.765 6.482 1.00 91.94 93 GLY A N 1
ATOM 722 C CA . GLY A 1 93 ? -10.574 8.529 6.502 1.00 91.94 93 GLY A CA 1
ATOM 723 C C . GLY A 1 93 ? -9.352 7.691 6.114 1.00 91.94 93 GLY A C 1
ATOM 724 O O . GLY A 1 93 ? -8.523 8.137 5.316 1.00 91.94 93 GLY A O 1
ATOM 725 N N . MET A 1 94 ? -9.256 6.457 6.623 1.00 94.69 94 MET A N 1
ATOM 726 C CA . MET A 1 94 ? -8.196 5.519 6.234 1.00 94.69 94 MET A CA 1
ATOM 727 C C . MET A 1 94 ? -8.281 5.161 4.746 1.00 94.69 94 MET A C 1
ATOM 729 O O . MET A 1 94 ? -7.267 5.237 4.051 1.00 94.69 94 MET A O 1
ATOM 733 N N . LEU A 1 95 ? -9.478 4.816 4.255 1.00 95.12 95 LEU A N 1
ATOM 734 C CA . LEU A 1 95 ? -9.715 4.483 2.846 1.00 95.12 95 LEU A CA 1
ATOM 735 C C . LEU A 1 95 ? -9.356 5.653 1.928 1.00 95.12 95 LEU A C 1
ATOM 737 O O . LEU A 1 95 ? -8.679 5.464 0.922 1.00 95.12 95 LEU A O 1
ATOM 741 N N . LYS A 1 96 ? -9.725 6.883 2.302 1.00 95.44 96 LYS A N 1
ATOM 742 C CA . LYS A 1 96 ? -9.362 8.084 1.543 1.00 95.44 96 LYS A CA 1
ATOM 743 C C . LYS A 1 96 ? -7.844 8.226 1.408 1.00 95.44 96 LYS A C 1
ATOM 745 O O . LYS A 1 96 ? -7.351 8.410 0.302 1.00 95.44 96 LYS A O 1
ATOM 750 N N . LYS A 1 97 ? -7.087 8.090 2.504 1.00 94.00 97 LYS A N 1
ATOM 751 C CA . LYS A 1 97 ? -5.617 8.223 2.475 1.00 94.00 97 LYS A CA 1
ATOM 752 C C . LYS A 1 97 ? -4.915 7.127 1.679 1.00 94.00 97 LYS A C 1
ATOM 754 O O . LYS A 1 97 ? -3.944 7.404 0.972 1.00 94.00 97 LYS A O 1
ATOM 759 N N . ILE A 1 98 ? -5.409 5.895 1.753 1.00 95.44 98 ILE A N 1
ATOM 760 C CA . ILE A 1 98 ? -4.893 4.809 0.914 1.00 95.44 98 ILE A CA 1
ATOM 761 C C . ILE A 1 98 ? -5.242 5.077 -0.555 1.00 95.44 98 ILE A C 1
ATOM 763 O O . ILE A 1 98 ? -4.363 4.989 -1.409 1.00 95.44 98 ILE A O 1
ATOM 767 N N . GLY A 1 99 ? -6.483 5.483 -0.836 1.00 95.88 99 GLY A N 1
ATOM 768 C CA . GLY A 1 99 ? -6.967 5.853 -2.165 1.00 95.88 99 GLY A CA 1
ATOM 769 C C . GLY A 1 99 ? -6.151 6.969 -2.820 1.00 95.88 99 GLY A C 1
ATOM 770 O O . GLY A 1 99 ? -5.734 6.816 -3.961 1.00 95.88 99 GLY A O 1
ATOM 771 N N . GLU A 1 100 ? -5.822 8.038 -2.089 1.00 95.38 100 GLU A N 1
ATOM 772 C CA . GLU A 1 100 ? -4.932 9.115 -2.562 1.00 95.38 100 GLU A CA 1
ATOM 773 C C . GLU A 1 100 ? -3.569 8.565 -3.032 1.00 95.38 100 GLU A C 1
ATOM 775 O O . GLU A 1 100 ? -3.028 8.995 -4.053 1.00 95.38 100 GLU A O 1
ATOM 780 N N . THR A 1 101 ? -3.025 7.576 -2.317 1.00 95.62 101 THR A N 1
ATOM 781 C CA . THR A 1 101 ? -1.742 6.943 -2.664 1.00 95.62 101 THR A CA 1
ATOM 782 C C . THR A 1 101 ? -1.878 5.997 -3.863 1.00 95.62 101 THR A C 1
ATOM 784 O O . THR A 1 101 ? -0.992 5.941 -4.713 1.00 95.62 101 THR A O 1
ATOM 787 N N . ILE A 1 102 ? -2.999 5.281 -3.968 1.00 97.00 102 ILE A N 1
ATOM 788 C CA . ILE A 1 102 ? -3.332 4.444 -5.129 1.00 97.00 102 ILE A CA 1
ATOM 789 C C . ILE A 1 102 ? -3.440 5.300 -6.395 1.00 97.00 102 ILE A C 1
ATOM 791 O O . ILE A 1 102 ? -2.843 4.963 -7.414 1.00 97.00 102 ILE A O 1
ATOM 795 N N . GLU A 1 103 ? -4.161 6.420 -6.335 1.00 97.38 103 GLU A N 1
ATOM 796 C CA . GLU A 1 103 ? -4.316 7.333 -7.472 1.00 97.38 103 GLU A CA 1
ATOM 797 C C . GLU A 1 103 ? -2.982 7.946 -7.906 1.00 97.38 103 GLU A C 1
ATOM 799 O O . GLU A 1 103 ? -2.738 8.120 -9.100 1.00 97.38 103 GLU A O 1
ATOM 804 N N . TYR A 1 104 ? -2.080 8.218 -6.960 1.00 96.19 104 TYR A N 1
ATOM 805 C CA . TYR A 1 104 ? -0.713 8.610 -7.289 1.00 96.19 104 TYR A CA 1
ATOM 806 C C . TYR A 1 104 ? -0.002 7.535 -8.128 1.00 96.19 104 TYR A C 1
ATOM 808 O O . TYR A 1 104 ? 0.489 7.845 -9.213 1.00 96.19 104 TYR A O 1
ATOM 816 N N . PHE A 1 105 ? -0.001 6.272 -7.688 1.00 96.94 105 PHE A N 1
ATOM 817 C CA . PHE A 1 105 ? 0.650 5.200 -8.448 1.00 96.94 105 PHE A CA 1
ATOM 818 C C . PHE A 1 105 ? -0.022 4.926 -9.790 1.00 96.94 105 PHE A C 1
ATOM 820 O O . PHE A 1 105 ? 0.686 4.695 -10.759 1.00 96.94 105 PHE A O 1
ATOM 827 N N . LYS A 1 106 ? -1.352 5.033 -9.898 1.00 97.31 106 LYS A N 1
ATOM 828 C CA . LYS A 1 106 ? -2.047 4.959 -11.196 1.00 97.31 106 LYS A CA 1
ATOM 829 C C . LYS A 1 106 ? -1.524 5.991 -12.190 1.00 97.31 106 LYS A C 1
ATOM 831 O O . LYS A 1 106 ? -1.293 5.661 -13.349 1.00 97.31 106 LYS A O 1
ATOM 836 N N . LYS A 1 107 ? -1.326 7.235 -11.742 1.00 97.00 107 LYS A N 1
ATOM 837 C CA . LYS A 1 107 ? -0.771 8.298 -12.591 1.00 97.00 107 LYS A CA 1
ATOM 838 C C . LYS A 1 107 ? 0.660 7.982 -13.021 1.00 97.00 107 LYS A C 1
ATOM 840 O O . LYS A 1 107 ? 0.972 8.158 -14.191 1.00 97.00 107 LYS A O 1
ATOM 845 N N . GLN A 1 108 ? 1.497 7.498 -12.101 1.00 96.25 108 GLN A N 1
ATOM 846 C CA . GLN A 1 108 ? 2.884 7.128 -12.403 1.00 96.25 108 GLN A CA 1
ATOM 847 C C . GLN A 1 108 ? 2.974 5.931 -13.359 1.00 96.25 108 GLN A C 1
ATOM 849 O O . GLN A 1 108 ? 3.701 5.992 -14.341 1.00 96.25 108 GLN A O 1
ATOM 854 N N . ILE A 1 109 ? 2.177 4.884 -13.133 1.00 96.19 109 ILE A N 1
ATOM 855 C CA . ILE A 1 109 ? 2.058 3.725 -14.030 1.00 96.19 109 ILE A CA 1
ATOM 856 C C . ILE A 1 109 ? 1.697 4.184 -15.441 1.00 96.19 109 ILE A C 1
ATOM 858 O O . ILE A 1 109 ? 2.406 3.858 -16.383 1.00 96.19 109 ILE A O 1
ATOM 862 N N . LYS A 1 110 ? 0.667 5.027 -15.576 1.00 96.31 110 LYS A N 1
ATOM 863 C CA . LYS A 1 110 ? 0.255 5.556 -16.879 1.00 96.31 110 LYS A CA 1
ATOM 864 C C . LYS A 1 110 ? 1.366 6.358 -17.565 1.00 96.31 110 LYS A C 1
ATOM 866 O O . LYS A 1 110 ? 1.498 6.303 -18.780 1.00 96.31 110 LYS A O 1
ATOM 871 N N . GLN A 1 111 ? 2.161 7.114 -16.807 1.00 94.50 111 GLN A N 1
ATOM 872 C CA . GLN A 1 111 ? 3.326 7.818 -17.353 1.00 94.50 111 GLN A CA 1
ATOM 873 C C . GLN A 1 111 ? 4.386 6.835 -17.857 1.00 94.50 111 GLN A C 1
ATOM 875 O O . GLN A 1 111 ? 4.892 7.015 -18.960 1.00 94.50 111 GLN A O 1
ATOM 880 N N . CYS A 1 112 ? 4.675 5.773 -17.102 1.00 93.31 112 CYS A N 1
ATOM 881 C CA . CYS A 1 112 ? 5.590 4.727 -17.548 1.00 93.31 112 CYS A CA 1
ATOM 882 C C . CYS A 1 112 ? 5.088 4.009 -18.806 1.00 93.31 112 CYS A C 1
ATOM 884 O O . CYS A 1 112 ? 5.883 3.748 -19.699 1.00 93.31 112 CYS A O 1
ATOM 886 N N . GLU A 1 113 ? 3.789 3.714 -18.894 1.00 93.44 113 GLU A N 1
ATOM 887 C CA . GLU A 1 113 ? 3.172 3.086 -20.071 1.00 93.44 113 GLU A CA 1
ATOM 888 C C . GLU A 1 113 ? 3.301 3.960 -21.326 1.00 93.44 113 GLU A C 1
ATOM 890 O O . GLU A 1 113 ? 3.577 3.437 -22.401 1.00 93.44 113 GLU A O 1
ATOM 895 N N . ILE A 1 114 ? 3.149 5.283 -21.195 1.00 94.25 114 ILE A N 1
ATOM 896 C CA . ILE A 1 114 ? 3.345 6.228 -22.308 1.00 94.25 114 ILE A CA 1
ATOM 897 C C . ILE A 1 114 ? 4.800 6.189 -22.789 1.00 94.25 114 ILE A C 1
ATOM 899 O O . ILE A 1 114 ? 5.043 5.977 -23.972 1.00 94.25 114 ILE A O 1
ATOM 903 N N . VAL A 1 115 ? 5.766 6.315 -21.872 1.00 92.88 115 VAL A N 1
ATOM 904 C CA . VAL A 1 115 ? 7.199 6.269 -22.220 1.00 92.88 115 VAL A CA 1
ATOM 905 C C . VAL A 1 115 ? 7.578 4.915 -22.827 1.00 92.88 115 VAL A C 1
ATOM 907 O O . VAL A 1 115 ? 8.367 4.850 -23.763 1.00 92.88 115 VAL A O 1
ATOM 910 N N . ALA A 1 116 ? 7.003 3.824 -22.320 1.00 91.31 116 ALA A N 1
ATOM 911 C CA . ALA A 1 116 ? 7.242 2.486 -22.842 1.00 91.31 116 ALA A CA 1
ATOM 912 C C . ALA A 1 116 ? 6.710 2.304 -24.266 1.00 91.31 116 ALA A C 1
ATOM 914 O O . ALA A 1 116 ? 7.368 1.652 -25.071 1.00 91.31 116 ALA A O 1
ATOM 915 N N . ALA A 1 117 ? 5.545 2.880 -24.575 1.00 91.38 117 ALA A N 1
ATOM 916 C CA . ALA A 1 117 ? 4.985 2.852 -25.920 1.00 91.38 117 ALA A CA 1
ATOM 917 C C . ALA A 1 117 ? 5.856 3.643 -26.907 1.00 91.38 117 ALA A C 1
ATOM 919 O O . ALA A 1 117 ? 6.143 3.142 -27.990 1.00 91.38 117 ALA A O 1
ATOM 920 N N . ASP A 1 118 ? 6.325 4.829 -26.509 1.00 91.06 118 ASP A N 1
ATOM 921 C CA . ASP A 1 118 ? 7.200 5.668 -27.339 1.00 91.06 118 ASP A CA 1
ATOM 922 C C . ASP A 1 118 ? 8.582 5.026 -27.564 1.00 91.06 118 ASP A C 1
ATOM 924 O O . ASP A 1 118 ? 9.180 5.180 -28.627 1.00 91.06 118 ASP A O 1
ATOM 928 N N . GLY A 1 119 ? 9.084 4.298 -26.562 1.00 86.62 119 GLY A N 1
ATOM 929 C CA . GLY A 1 119 ? 10.373 3.606 -26.593 1.00 86.62 119 GLY A CA 1
ATOM 930 C C . GLY A 1 119 ? 10.331 2.159 -27.094 1.00 86.62 119 GLY A C 1
ATOM 931 O O . GLY A 1 119 ? 11.345 1.474 -26.978 1.00 86.62 119 GLY A O 1
ATOM 932 N N . GLU A 1 120 ? 9.179 1.680 -27.582 1.00 88.31 120 GLU A N 1
ATOM 933 C CA . GLU A 1 120 ? 8.952 0.292 -28.031 1.00 88.31 120 GLU A CA 1
ATOM 934 C C . GLU A 1 120 ? 9.436 -0.769 -27.016 1.00 88.31 120 GLU A C 1
ATOM 936 O O . GLU A 1 120 ? 10.046 -1.784 -27.362 1.00 88.31 120 GLU A O 1
ATOM 941 N N . VAL A 1 121 ? 9.181 -0.528 -25.727 1.00 87.44 121 VAL A N 1
ATOM 942 C CA . VAL A 1 121 ? 9.643 -1.394 -24.635 1.00 87.44 121 VAL A CA 1
ATOM 943 C C . VAL A 1 121 ? 8.808 -2.669 -24.564 1.00 87.44 121 VAL A C 1
ATOM 945 O O . VAL A 1 121 ? 7.603 -2.631 -24.313 1.00 87.44 121 VAL A O 1
ATOM 948 N N . ASP A 1 122 ? 9.471 -3.816 -24.703 1.00 83.94 122 ASP A N 1
ATOM 949 C CA . ASP A 1 122 ? 8.844 -5.125 -24.529 1.00 83.94 122 ASP A CA 1
ATOM 950 C C . ASP A 1 122 ? 8.975 -5.615 -23.078 1.00 83.94 122 ASP A C 1
ATOM 952 O O . ASP A 1 122 ? 10.021 -6.103 -22.637 1.00 83.94 122 ASP A O 1
ATOM 956 N N . PHE A 1 123 ? 7.874 -5.513 -22.330 1.00 78.75 123 PHE A N 1
ATOM 957 C CA . PHE A 1 123 ? 7.792 -5.977 -20.945 1.00 78.75 123 PHE A CA 1
ATOM 958 C C . PHE A 1 123 ? 7.935 -7.497 -20.795 1.00 78.75 123 PHE A C 1
ATOM 960 O O . PHE A 1 123 ? 8.295 -7.959 -19.713 1.00 78.75 123 PHE A O 1
ATOM 967 N N . ALA A 1 124 ? 7.704 -8.286 -21.852 1.00 76.44 124 ALA A N 1
ATOM 968 C CA . ALA A 1 124 ? 7.848 -9.741 -21.794 1.00 76.44 124 ALA A CA 1
ATOM 969 C C . ALA A 1 124 ? 9.312 -10.188 -21.639 1.00 76.44 124 ALA A C 1
ATOM 971 O O . ALA A 1 124 ? 9.575 -11.320 -21.229 1.00 76.44 124 ALA A O 1
ATOM 972 N N . LEU A 1 125 ? 10.270 -9.307 -21.944 1.00 70.31 125 LEU A N 1
ATOM 973 C CA . LEU A 1 125 ? 11.702 -9.593 -21.853 1.00 70.31 125 LEU A CA 1
ATOM 974 C C . LEU A 1 125 ? 12.278 -9.380 -20.447 1.00 70.31 125 LEU A C 1
ATOM 976 O O . LEU A 1 125 ? 13.440 -9.714 -20.197 1.00 70.31 125 LEU A O 1
ATOM 980 N N . ILE A 1 126 ? 11.487 -8.859 -19.507 1.00 75.12 126 ILE A N 1
ATOM 981 C CA . ILE A 1 126 ? 11.929 -8.682 -18.125 1.00 75.12 126 ILE A CA 1
ATOM 982 C C . ILE A 1 126 ? 11.798 -10.011 -17.391 1.00 75.12 126 ILE A C 1
ATOM 984 O O . ILE A 1 126 ? 10.709 -10.532 -17.173 1.00 75.12 126 ILE A O 1
ATOM 988 N N . SER A 1 127 ? 12.938 -10.553 -16.972 1.00 70.00 127 SER A N 1
ATOM 989 C CA . SER A 1 127 ? 12.977 -11.732 -16.115 1.00 70.00 127 SER A CA 1
ATOM 990 C C . SER A 1 127 ? 13.092 -11.325 -14.649 1.00 70.00 127 SER A C 1
ATOM 992 O O . SER A 1 127 ? 13.983 -10.563 -14.260 1.00 70.00 127 SER A O 1
ATOM 994 N N . HIS A 1 128 ? 12.207 -11.864 -13.812 1.00 72.12 128 HIS A N 1
ATOM 995 C CA . HIS A 1 128 ? 12.265 -11.691 -12.365 1.00 72.12 128 HIS A CA 1
ATOM 996 C C . HIS A 1 128 ? 12.921 -12.902 -11.709 1.00 72.12 128 HIS A C 1
ATOM 998 O O . HIS A 1 128 ? 12.516 -14.040 -11.920 1.00 72.12 128 HIS A O 1
ATOM 1004 N N . GLY A 1 129 ? 13.925 -12.658 -10.862 1.00 68.06 129 GLY A N 1
ATOM 1005 C CA . GLY A 1 129 ? 14.678 -13.744 -10.228 1.00 68.06 129 GLY A CA 1
ATOM 1006 C C . GLY A 1 129 ? 13.889 -14.541 -9.182 1.00 68.06 129 GLY A C 1
ATOM 1007 O O . GLY A 1 129 ? 14.138 -15.729 -9.007 1.00 68.06 129 GLY A O 1
ATOM 1008 N N . ALA A 1 130 ? 12.958 -13.910 -8.458 1.00 79.44 130 ALA A N 1
ATOM 1009 C CA . ALA A 1 130 ? 12.131 -14.592 -7.464 1.00 79.44 130 ALA A CA 1
ATOM 1010 C C . ALA A 1 130 ? 10.810 -13.855 -7.217 1.00 79.44 130 ALA A C 1
ATOM 1012 O O . ALA A 1 130 ? 10.782 -12.629 -7.082 1.00 79.44 130 ALA A O 1
ATOM 1013 N N . GLU A 1 131 ? 9.737 -14.623 -7.058 1.00 83.38 131 GLU A N 1
ATOM 1014 C CA . GLU A 1 131 ? 8.428 -14.133 -6.636 1.00 83.38 131 GLU A CA 1
ATOM 1015 C C . GLU A 1 131 ? 8.244 -14.303 -5.125 1.00 83.38 131 GLU A C 1
ATOM 1017 O O . GLU A 1 131 ? 8.653 -15.292 -4.513 1.00 83.38 131 GLU A O 1
ATOM 1022 N N . PHE A 1 132 ? 7.592 -13.326 -4.511 1.00 80.88 132 PHE A N 1
ATOM 1023 C CA . PHE A 1 132 ? 7.031 -13.419 -3.177 1.00 80.88 132 PHE A CA 1
ATOM 1024 C C . PHE A 1 132 ? 5.546 -13.775 -3.308 1.00 80.88 132 PHE A C 1
ATOM 1026 O O . PHE A 1 132 ? 4.732 -12.950 -3.718 1.00 80.88 132 PHE A O 1
ATOM 1033 N N . THR A 1 133 ? 5.190 -15.008 -2.946 1.00 82.75 133 THR A N 1
ATOM 1034 C CA . THR A 1 133 ? 3.791 -15.453 -2.880 1.00 82.75 133 THR A CA 1
ATOM 1035 C C . THR A 1 133 ? 3.337 -15.525 -1.424 1.00 82.75 133 THR A C 1
ATOM 1037 O O . THR A 1 133 ? 3.988 -16.163 -0.597 1.00 82.75 133 THR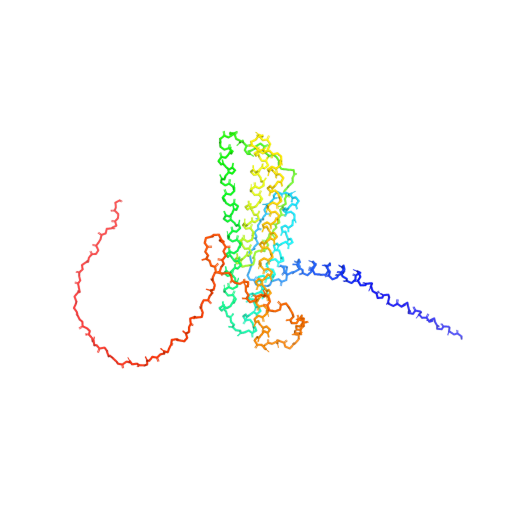 A O 1
ATOM 1040 N N . ASP A 1 134 ? 2.202 -14.905 -1.109 1.00 82.12 134 ASP A N 1
ATOM 1041 C CA . ASP A 1 134 ? 1.570 -14.942 0.212 1.00 82.12 134 ASP A CA 1
ATOM 1042 C C . ASP A 1 134 ? 0.065 -15.210 0.063 1.00 82.12 134 ASP A C 1
ATOM 1044 O O . ASP A 1 134 ? -0.605 -14.634 -0.797 1.00 82.12 134 ASP A O 1
ATOM 1048 N N . ASP A 1 135 ? -0.473 -16.095 0.903 1.00 84.56 135 ASP A N 1
ATOM 1049 C CA . ASP A 1 135 ? -1.920 -16.251 1.070 1.00 84.56 135 ASP A CA 1
ATOM 1050 C C . ASP A 1 135 ? -2.410 -15.178 2.048 1.00 84.56 135 ASP A C 1
ATOM 1052 O O . ASP A 1 135 ? -2.438 -15.359 3.270 1.00 84.56 135 ASP A O 1
ATOM 1056 N N . THR A 1 136 ? -2.704 -13.999 1.506 1.00 85.69 136 THR A N 1
ATOM 1057 C CA . THR A 1 136 ? -2.997 -12.816 2.304 1.00 85.69 136 THR A CA 1
ATOM 1058 C C . THR A 1 136 ? -4.424 -12.883 2.833 1.00 85.69 136 THR A C 1
ATOM 1060 O O . THR A 1 136 ? -5.397 -12.831 2.077 1.00 85.69 136 THR A O 1
ATOM 1063 N N . ARG A 1 137 ? -4.561 -12.931 4.160 1.00 87.31 137 ARG A N 1
ATOM 1064 C CA . ARG A 1 137 ? -5.857 -12.822 4.837 1.00 87.31 137 ARG A CA 1
ATOM 1065 C C . ARG A 1 137 ? -6.312 -11.361 4.863 1.00 87.31 137 ARG A C 1
ATOM 1067 O O . ARG A 1 137 ? -5.691 -10.522 5.508 1.00 87.31 137 ARG A O 1
ATOM 1074 N N . VAL A 1 138 ? -7.411 -11.067 4.180 1.00 89.00 138 VAL A N 1
ATOM 1075 C CA . VAL A 1 138 ? -8.025 -9.741 4.080 1.00 89.00 138 VAL A CA 1
ATOM 1076 C C . VAL A 1 138 ? -9.210 -9.655 5.033 1.00 89.00 138 VAL A C 1
ATOM 1078 O O . VAL A 1 138 ? -10.141 -10.461 4.967 1.00 89.00 138 VAL A O 1
ATOM 1081 N N . ILE A 1 139 ? -9.166 -8.659 5.917 1.00 87.38 139 ILE A N 1
ATOM 1082 C CA . ILE A 1 139 ? -10.208 -8.382 6.904 1.00 87.38 139 ILE A CA 1
ATOM 1083 C C . ILE A 1 139 ? -10.659 -6.932 6.710 1.00 87.38 139 ILE A C 1
ATOM 1085 O O . ILE A 1 139 ? -9.932 -6.000 7.051 1.00 87.38 139 ILE A O 1
ATOM 1089 N N . GLY A 1 140 ? -11.851 -6.754 6.139 1.00 86.62 140 GLY A N 1
ATOM 1090 C CA . GLY A 1 140 ? -12.460 -5.444 5.901 1.00 86.62 140 GLY A CA 1
ATOM 1091 C C . GLY A 1 140 ? -11.934 -4.675 4.676 1.00 86.62 140 GLY A C 1
ATOM 1092 O O . GLY A 1 140 ? -10.998 -5.108 3.993 1.00 86.62 140 GLY A O 1
ATOM 1093 N N . PRO A 1 141 ? -12.538 -3.510 4.383 1.00 90.00 141 PRO A N 1
ATOM 1094 C CA . PRO A 1 141 ? -12.282 -2.757 3.153 1.00 90.00 141 PRO A CA 1
ATOM 1095 C C . PRO A 1 141 ? -10.889 -2.113 3.125 1.00 90.00 141 PRO A C 1
ATOM 1097 O O . PRO A 1 141 ? -10.246 -2.065 2.077 1.00 90.00 141 PRO A O 1
ATOM 1100 N N . VAL A 1 142 ? -10.375 -1.680 4.282 1.00 91.81 142 VAL A N 1
ATOM 1101 C CA . VAL A 1 142 ? -9.033 -1.083 4.393 1.00 91.81 142 VAL A CA 1
ATOM 1102 C C . VAL A 1 142 ? -7.947 -2.094 4.034 1.00 91.81 142 VAL A C 1
ATOM 1104 O O . VAL A 1 142 ? -6.998 -1.755 3.330 1.00 91.81 142 VAL A O 1
ATOM 1107 N N . ALA A 1 143 ? -8.094 -3.352 4.459 1.00 91.38 143 ALA A N 1
ATOM 1108 C CA . ALA A 1 143 ? -7.165 -4.413 4.084 1.00 91.38 143 ALA A CA 1
ATOM 1109 C C . ALA A 1 143 ? -7.201 -4.688 2.569 1.00 91.38 143 ALA A C 1
ATOM 1111 O O . ALA A 1 143 ? -6.152 -4.900 1.963 1.00 91.38 143 ALA A O 1
ATOM 1112 N N . MET A 1 144 ? -8.378 -4.620 1.939 1.00 93.19 144 MET A N 1
ATOM 1113 C CA . MET A 1 144 ? -8.505 -4.792 0.489 1.00 93.19 144 MET A CA 1
ATOM 1114 C C . MET A 1 144 ? -7.763 -3.692 -0.281 1.00 93.19 144 MET A C 1
ATOM 1116 O O . MET A 1 144 ? -6.945 -3.992 -1.153 1.00 93.19 144 MET A O 1
ATOM 1120 N N . GLN A 1 145 ? -7.981 -2.423 0.079 1.00 94.31 145 GLN A N 1
ATOM 1121 C CA . GLN A 1 145 ? -7.279 -1.308 -0.561 1.00 94.31 145 GLN A CA 1
ATOM 1122 C C . GLN A 1 145 ? -5.777 -1.318 -0.277 1.00 94.31 145 GLN A C 1
ATOM 1124 O O . GLN A 1 145 ? -4.993 -1.010 -1.167 1.00 94.31 145 GLN A O 1
ATOM 1129 N N . LEU A 1 146 ? -5.343 -1.711 0.925 1.00 93.44 146 LEU A N 1
ATOM 1130 C CA . LEU A 1 146 ? -3.917 -1.887 1.202 1.00 93.44 146 LEU A CA 1
ATOM 1131 C C . LEU A 1 146 ? -3.306 -2.933 0.274 1.00 93.44 146 LEU A C 1
ATOM 1133 O O . LEU A 1 146 ? -2.272 -2.666 -0.326 1.00 93.44 146 LEU A O 1
ATOM 1137 N N . ARG A 1 147 ? -3.947 -4.096 0.107 1.00 93.12 147 ARG A N 1
ATOM 1138 C CA . ARG A 1 147 ? -3.475 -5.117 -0.840 1.00 93.12 147 ARG A CA 1
ATOM 1139 C C . ARG A 1 147 ? -3.353 -4.539 -2.252 1.00 93.12 147 ARG A C 1
ATOM 1141 O O . ARG A 1 147 ? -2.325 -4.734 -2.891 1.00 93.12 147 ARG A O 1
ATOM 1148 N N . GLN A 1 148 ? -4.364 -3.803 -2.713 1.00 94.69 148 GLN A N 1
ATOM 1149 C CA . GLN A 1 148 ? -4.327 -3.135 -4.015 1.00 94.69 148 GLN A CA 1
ATOM 1150 C C . GLN A 1 148 ? -3.166 -2.139 -4.118 1.00 94.69 148 GLN A C 1
ATOM 1152 O O . GLN A 1 148 ? -2.434 -2.175 -5.099 1.00 94.69 148 GLN A O 1
ATOM 1157 N N . LEU A 1 149 ? -2.952 -1.300 -3.101 1.00 95.00 149 LEU A N 1
ATOM 1158 C CA . LEU A 1 149 ? -1.840 -0.350 -3.051 1.00 95.00 149 LEU A CA 1
ATOM 1159 C C . LEU A 1 149 ? -0.489 -1.044 -3.261 1.00 95.00 149 LEU A C 1
ATOM 1161 O O . LEU A 1 149 ? 0.336 -0.551 -4.024 1.00 95.00 149 LEU A O 1
ATOM 1165 N N . PHE A 1 150 ? -0.269 -2.194 -2.624 1.00 93.25 150 PHE A N 1
ATOM 1166 C CA . PHE A 1 150 ? 0.975 -2.945 -2.794 1.00 93.25 150 PHE A CA 1
ATOM 1167 C C . PHE A 1 150 ? 1.130 -3.565 -4.180 1.00 93.25 150 PHE A C 1
ATOM 1169 O O . PHE A 1 150 ? 2.231 -3.526 -4.717 1.00 93.25 150 PHE A O 1
ATOM 1176 N N . LEU A 1 151 ? 0.049 -4.077 -4.771 1.00 93.50 151 LEU A N 1
ATOM 1177 C CA . LEU A 1 151 ? 0.072 -4.570 -6.151 1.00 93.50 151 LEU A CA 1
ATOM 1178 C C . LEU A 1 151 ? 0.414 -3.448 -7.141 1.00 93.50 151 LEU A C 1
ATOM 1180 O O . LEU A 1 151 ? 1.230 -3.648 -8.032 1.00 93.50 151 LEU A O 1
ATOM 1184 N N . MET A 1 152 ? -0.155 -2.251 -6.960 1.00 94.88 152 MET A N 1
ATOM 1185 C CA . MET A 1 152 ? 0.156 -1.109 -7.829 1.00 94.88 152 MET A CA 1
ATOM 1186 C C . MET A 1 152 ? 1.581 -0.596 -7.621 1.00 94.88 152 MET A C 1
ATOM 1188 O O . MET A 1 152 ? 2.257 -0.260 -8.585 1.00 94.88 152 MET A O 1
ATOM 1192 N N . ALA A 1 153 ? 2.055 -0.559 -6.375 1.00 94.50 153 ALA A N 1
ATOM 1193 C CA . ALA A 1 153 ? 3.432 -0.187 -6.076 1.00 94.50 153 ALA A CA 1
ATOM 1194 C C . ALA A 1 153 ? 4.440 -1.167 -6.698 1.00 94.50 153 ALA A C 1
ATOM 1196 O O . ALA A 1 153 ? 5.456 -0.732 -7.233 1.00 94.50 153 ALA A O 1
ATOM 1197 N N . ASP A 1 154 ? 4.161 -2.472 -6.645 1.00 92.62 154 ASP A N 1
ATOM 1198 C CA . ASP A 1 154 ? 5.010 -3.489 -7.268 1.00 92.62 154 ASP A CA 1
ATOM 1199 C C . ASP A 1 154 ? 5.002 -3.369 -8.796 1.00 92.62 154 ASP A C 1
ATOM 1201 O O . ASP A 1 154 ? 6.069 -3.320 -9.399 1.00 92.62 154 ASP A O 1
ATOM 1205 N N . HIS A 1 155 ? 3.824 -3.202 -9.406 1.00 92.31 155 HIS A N 1
ATOM 1206 C CA . HIS A 1 155 ? 3.697 -2.990 -10.849 1.00 92.31 155 HIS A CA 1
ATOM 1207 C C . HIS A 1 155 ? 4.428 -1.726 -11.326 1.00 92.31 155 HIS A C 1
ATOM 1209 O O . HIS A 1 155 ? 5.142 -1.762 -12.320 1.00 92.31 155 HIS A O 1
ATOM 1215 N N . TYR A 1 156 ? 4.333 -0.618 -10.588 1.00 94.50 156 TYR A N 1
ATOM 1216 C CA . TYR A 1 156 ? 5.074 0.602 -10.912 1.00 94.50 156 TYR A CA 1
ATOM 1217 C C . TYR A 1 156 ? 6.598 0.381 -10.932 1.00 94.50 156 TYR A C 1
ATOM 1219 O O . TYR A 1 156 ? 7.281 0.801 -11.869 1.00 94.50 156 TYR A O 1
ATOM 1227 N N . LEU A 1 157 ? 7.138 -0.310 -9.920 1.00 92.62 157 LEU A N 1
ATOM 1228 C CA . LEU A 1 157 ? 8.565 -0.657 -9.873 1.00 92.62 157 LEU A CA 1
ATOM 1229 C C . LEU A 1 157 ? 8.969 -1.615 -10.992 1.00 92.62 157 LEU A C 1
ATOM 1231 O O . LEU A 1 157 ? 10.132 -1.634 -11.398 1.00 92.62 157 LEU A O 1
ATOM 1235 N N . ASP A 1 158 ? 8.024 -2.417 -11.459 1.00 91.31 158 ASP A N 1
ATOM 1236 C CA . ASP A 1 158 ? 8.206 -3.305 -12.588 1.00 91.31 158 ASP A CA 1
ATOM 1237 C C . ASP A 1 158 ? 8.401 -2.549 -13.890 1.00 91.31 158 ASP A C 1
ATOM 1239 O O . ASP A 1 158 ? 9.433 -2.696 -14.545 1.00 91.31 158 ASP A O 1
ATOM 1243 N N . LEU A 1 159 ? 7.480 -1.631 -14.176 1.00 91.81 159 LEU A N 1
ATOM 1244 C CA . LEU A 1 159 ? 7.558 -0.766 -15.344 1.00 91.81 159 LEU A CA 1
ATOM 1245 C C . LEU A 1 159 ? 8.814 0.105 -15.315 1.00 91.81 159 LEU A C 1
ATOM 1247 O O . LEU A 1 159 ? 9.503 0.242 -16.317 1.00 91.81 159 LEU A O 1
ATOM 1251 N N . THR A 1 160 ? 9.166 0.652 -14.152 1.00 92.62 160 THR A N 1
ATOM 1252 C CA . THR A 1 160 ? 10.376 1.474 -14.021 1.00 92.62 160 THR A CA 1
ATOM 1253 C C . THR A 1 160 ? 11.635 0.654 -14.314 1.00 92.62 160 THR A C 1
ATOM 1255 O O . THR A 1 160 ? 12.541 1.120 -15.001 1.00 92.62 160 THR A O 1
ATOM 1258 N N . GLN A 1 161 ? 11.692 -0.593 -13.836 1.00 90.00 161 GLN A N 1
ATOM 1259 C CA . GLN A 1 161 ? 12.818 -1.476 -14.128 1.00 90.00 161 GLN A CA 1
ATOM 1260 C C . GLN A 1 161 ? 12.900 -1.811 -15.624 1.00 90.00 161 GLN A C 1
ATOM 1262 O O . GLN A 1 161 ? 14.003 -1.834 -16.165 1.00 90.00 161 GLN A O 1
ATOM 1267 N N . ALA A 1 162 ? 11.755 -2.017 -16.283 1.00 90.62 162 ALA A N 1
ATOM 1268 C CA . ALA A 1 162 ? 11.665 -2.192 -17.732 1.00 90.62 162 ALA A CA 1
ATOM 1269 C C . ALA A 1 162 ? 12.307 -1.026 -18.477 1.00 90.62 162 ALA A C 1
ATOM 1271 O O . ALA A 1 162 ? 13.238 -1.202 -19.257 1.00 90.62 162 ALA A O 1
ATOM 1272 N N . LEU A 1 163 ? 11.824 0.182 -18.182 1.00 92.25 163 LEU A N 1
ATOM 1273 C CA . LEU A 1 163 ? 12.260 1.407 -18.833 1.00 92.25 163 LEU A CA 1
ATOM 1274 C C . LEU A 1 163 ? 13.765 1.609 -18.650 1.00 92.25 163 LEU A C 1
ATOM 1276 O O . LEU A 1 163 ? 14.454 1.996 -19.589 1.00 92.25 163 LEU A O 1
ATOM 1280 N N . TYR A 1 164 ? 14.292 1.288 -17.468 1.00 92.31 164 TYR A N 1
ATOM 1281 C CA . TYR A 1 164 ? 15.726 1.349 -17.211 1.00 92.31 164 TYR A CA 1
ATOM 1282 C C . TYR A 1 164 ? 16.510 0.329 -18.049 1.00 92.31 164 TYR A C 1
ATOM 1284 O O . TYR A 1 164 ? 17.520 0.678 -18.658 1.00 92.31 164 TYR A O 1
ATOM 1292 N N . SER A 1 165 ? 16.038 -0.918 -18.131 1.00 90.19 165 SER A N 1
ATOM 1293 C CA . SER A 1 165 ? 16.676 -1.972 -18.930 1.00 90.19 165 SER A CA 1
ATOM 1294 C C . SER A 1 165 ? 16.726 -1.651 -20.427 1.00 90.19 165 SER A C 1
ATOM 1296 O O . SER A 1 165 ? 17.684 -2.038 -21.092 1.00 90.19 165 SER A O 1
ATOM 1298 N N . PHE A 1 166 ? 15.744 -0.910 -20.940 1.00 91.25 166 PHE A N 1
ATOM 1299 C CA . PHE A 1 166 ? 15.694 -0.430 -22.326 1.00 91.25 166 PHE A CA 1
ATOM 1300 C C . PHE A 1 166 ? 16.291 0.977 -22.506 1.00 91.25 166 PHE A C 1
ATOM 1302 O O . PHE A 1 166 ? 16.093 1.601 -23.547 1.00 91.25 166 PHE A O 1
ATOM 1309 N N . ALA A 1 167 ? 17.013 1.485 -21.499 1.00 91.62 167 ALA A N 1
ATOM 1310 C CA . ALA A 1 167 ? 17.658 2.799 -21.498 1.00 91.62 167 ALA A CA 1
ATOM 1311 C C . ALA A 1 167 ? 16.714 3.988 -21.786 1.00 91.62 167 ALA A C 1
ATOM 1313 O O . ALA A 1 167 ? 17.162 5.036 -22.246 1.00 91.62 167 ALA A O 1
ATOM 1314 N N . GLN A 1 168 ? 15.419 3.842 -21.484 1.00 93.81 168 GLN A N 1
ATOM 1315 C CA . GLN A 1 168 ? 14.411 4.904 -21.609 1.00 93.81 168 GLN A CA 1
ATOM 1316 C C . GLN A 1 168 ? 14.419 5.868 -20.420 1.00 93.81 168 GLN A C 1
ATOM 1318 O O . GLN A 1 168 ? 13.967 7.003 -20.534 1.00 93.81 168 GLN A O 1
ATOM 1323 N N . ILE A 1 169 ? 14.935 5.419 -19.275 1.00 92.56 169 ILE A N 1
ATOM 1324 C CA . ILE A 1 169 ? 15.156 6.250 -18.089 1.00 92.56 169 ILE A CA 1
ATOM 1325 C C . ILE A 1 169 ? 16.557 6.014 -17.531 1.00 92.56 169 ILE A C 1
ATOM 1327 O O . ILE A 1 169 ? 17.184 4.973 -17.751 1.00 92.56 169 ILE A O 1
ATOM 1331 N N . THR A 1 170 ? 17.041 6.979 -16.764 1.00 93.00 170 THR A N 1
ATOM 1332 C CA . THR A 1 170 ? 18.333 6.921 -16.082 1.00 93.00 170 THR A CA 1
ATOM 1333 C C . THR A 1 170 ? 18.300 6.001 -14.857 1.00 93.00 170 THR A C 1
ATOM 1335 O O . THR A 1 170 ? 17.253 5.717 -14.268 1.00 93.00 170 THR A O 1
ATOM 1338 N N . GLY A 1 171 ? 19.480 5.552 -14.417 1.00 89.81 171 GLY A N 1
ATOM 1339 C CA . GLY A 1 171 ? 19.605 4.767 -13.182 1.00 89.81 171 GLY A CA 1
ATOM 1340 C C . GLY A 1 171 ? 19.175 5.541 -11.931 1.00 89.81 171 GLY A C 1
ATOM 1341 O O . GLY A 1 171 ? 18.637 4.949 -10.996 1.00 89.81 171 GLY A O 1
ATOM 1342 N N . ASP A 1 172 ? 19.354 6.863 -11.924 1.00 93.06 172 ASP A N 1
ATOM 1343 C CA . ASP A 1 172 ? 18.925 7.720 -10.817 1.00 93.06 172 ASP A CA 1
ATOM 1344 C C . ASP A 1 172 ? 17.398 7.782 -10.719 1.00 93.06 172 ASP A C 1
ATOM 1346 O O . ASP A 1 172 ? 16.849 7.658 -9.624 1.00 93.06 172 ASP A O 1
ATOM 1350 N N . GLU A 1 173 ? 16.692 7.884 -11.848 1.00 91.62 173 GLU A N 1
ATOM 1351 C CA . GLU A 1 173 ? 15.225 7.818 -11.891 1.00 91.62 173 GLU A CA 1
ATOM 1352 C C . GLU A 1 173 ? 14.705 6.468 -11.380 1.00 91.62 173 GLU A C 1
ATOM 1354 O O . GLU A 1 173 ? 13.800 6.428 -10.540 1.00 91.62 173 GLU A O 1
ATOM 1359 N N . ALA A 1 174 ? 15.336 5.363 -11.790 1.00 89.00 174 ALA A N 1
ATOM 1360 C CA . ALA A 1 174 ? 14.977 4.027 -11.319 1.00 89.00 174 ALA A CA 1
ATOM 1361 C C . ALA A 1 174 ? 15.204 3.843 -9.804 1.00 89.00 174 ALA A C 1
ATOM 1363 O O . ALA A 1 174 ? 14.355 3.292 -9.090 1.00 89.00 174 ALA A O 1
ATOM 1364 N N . ASN A 1 175 ? 16.321 4.350 -9.277 1.00 88.12 175 ASN A N 1
ATOM 1365 C CA . ASN A 1 175 ? 16.614 4.320 -7.842 1.00 88.12 175 ASN A CA 1
ATOM 1366 C C . ASN A 1 175 ? 15.642 5.202 -7.041 1.00 88.12 175 ASN A C 1
ATOM 1368 O O . ASN A 1 175 ? 15.141 4.787 -5.987 1.00 88.12 175 ASN A O 1
ATOM 1372 N N . ASN A 1 176 ? 15.318 6.388 -7.560 1.00 93.50 176 ASN A N 1
ATOM 1373 C CA . ASN A 1 176 ? 14.367 7.313 -6.948 1.00 93.50 176 ASN A CA 1
ATOM 1374 C C . ASN A 1 176 ? 12.956 6.716 -6.863 1.00 93.50 176 ASN A C 1
ATOM 1376 O O . ASN A 1 176 ? 12.280 6.903 -5.848 1.00 93.50 176 ASN A O 1
ATOM 1380 N N . ALA A 1 177 ? 12.531 5.923 -7.851 1.00 93.12 177 ALA A N 1
ATOM 1381 C CA . ALA A 1 177 ? 11.244 5.230 -7.810 1.00 93.12 177 ALA A CA 1
ATOM 1382 C C . ALA A 1 177 ? 11.126 4.274 -6.609 1.00 93.12 177 ALA A C 1
ATOM 1384 O O . ALA A 1 177 ? 10.112 4.274 -5.906 1.00 93.12 177 ALA A O 1
ATOM 1385 N N . SER A 1 178 ? 12.181 3.508 -6.307 1.00 90.75 178 SER A N 1
ATOM 1386 C CA . SER A 1 178 ? 12.209 2.615 -5.137 1.00 90.75 178 SER A CA 1
ATOM 1387 C C . SER A 1 178 ? 12.097 3.381 -3.816 1.00 90.75 178 SER A C 1
ATOM 1389 O O . SER A 1 178 ? 11.386 2.953 -2.898 1.00 90.75 178 SER A O 1
ATOM 1391 N N . TYR A 1 179 ? 12.778 4.525 -3.717 1.00 91.69 179 TYR A N 1
ATOM 1392 C CA . TYR A 1 179 ? 12.696 5.398 -2.549 1.00 91.69 179 TYR A CA 1
ATOM 1393 C C . TYR A 1 179 ? 11.293 5.996 -2.381 1.00 91.69 179 TYR A C 1
ATOM 1395 O O . TYR A 1 179 ? 10.728 5.939 -1.285 1.00 91.69 179 TYR A O 1
ATOM 1403 N N . GLU A 1 180 ? 10.700 6.503 -3.463 1.00 93.12 180 GLU A N 1
ATOM 1404 C CA . GLU A 1 180 ? 9.364 7.100 -3.445 1.00 93.12 180 GLU A CA 1
ATOM 1405 C C . GLU A 1 180 ? 8.296 6.070 -3.058 1.00 93.12 180 GLU A C 1
ATOM 1407 O O . GLU A 1 180 ? 7.450 6.347 -2.204 1.00 93.12 180 GLU A O 1
ATOM 1412 N N . VAL A 1 181 ? 8.382 4.841 -3.584 1.00 93.88 181 VAL A N 1
ATOM 1413 C CA . VAL A 1 181 ? 7.483 3.749 -3.184 1.00 93.88 181 VAL A CA 1
ATOM 1414 C C . VAL A 1 181 ? 7.577 3.481 -1.688 1.00 93.88 181 VAL A C 1
ATOM 1416 O O . VAL A 1 181 ? 6.554 3.457 -0.998 1.00 93.88 181 VAL A O 1
ATOM 1419 N N . LYS A 1 182 ? 8.794 3.325 -1.156 1.00 91.81 182 LYS A N 1
ATOM 1420 C CA . LYS A 1 182 ? 8.994 3.096 0.279 1.00 91.81 182 LYS A CA 1
ATOM 1421 C C . LYS A 1 182 ? 8.387 4.228 1.111 1.00 91.81 182 LYS A C 1
ATOM 1423 O O . LYS A 1 182 ? 7.615 3.961 2.033 1.00 91.81 182 LYS A O 1
ATOM 1428 N N . LYS A 1 183 ? 8.691 5.479 0.759 1.00 93.06 183 LYS A N 1
ATOM 1429 C CA . LYS A 1 183 ? 8.202 6.681 1.447 1.00 93.06 183 LYS A CA 1
ATOM 1430 C C . LYS A 1 183 ? 6.673 6.738 1.471 1.00 93.06 183 LYS A C 1
ATOM 1432 O O . LYS A 1 183 ? 6.082 6.980 2.522 1.00 93.06 183 LYS A O 1
ATOM 1437 N N . ARG A 1 184 ? 6.020 6.470 0.339 1.00 93.75 184 ARG A N 1
ATOM 1438 C CA . ARG A 1 184 ? 4.552 6.474 0.203 1.00 93.75 184 ARG A CA 1
ATOM 1439 C C . ARG A 1 184 ? 3.890 5.364 1.019 1.00 93.75 184 ARG A C 1
ATOM 1441 O O . ARG A 1 184 ? 2.907 5.621 1.714 1.00 93.75 184 ARG A O 1
ATOM 1448 N N . LEU A 1 185 ? 4.439 4.149 0.990 1.00 92.25 185 LEU A N 1
ATOM 1449 C CA . LEU A 1 185 ? 3.926 3.020 1.775 1.00 92.25 185 LEU A CA 1
ATOM 1450 C C . LEU A 1 185 ? 4.065 3.262 3.287 1.00 92.25 185 LEU A C 1
ATOM 1452 O O . LEU A 1 185 ? 3.143 2.976 4.059 1.00 92.25 185 LEU A O 1
ATOM 1456 N N . GLU A 1 186 ? 5.193 3.828 3.722 1.00 90.69 186 GLU A N 1
ATOM 1457 C CA . GLU A 1 186 ? 5.416 4.214 5.118 1.00 90.69 186 GLU A CA 1
ATOM 1458 C C . GLU A 1 186 ? 4.481 5.352 5.553 1.00 90.69 186 GLU A C 1
ATOM 1460 O O . GLU A 1 186 ? 3.919 5.294 6.654 1.00 90.69 186 GLU A O 1
ATOM 1465 N N . ALA A 1 187 ? 4.243 6.340 4.685 1.00 90.50 187 ALA A N 1
ATOM 1466 C CA . ALA A 1 187 ? 3.287 7.417 4.928 1.00 90.50 187 ALA A CA 1
ATOM 1467 C C . ALA A 1 187 ? 1.860 6.873 5.099 1.00 90.50 187 ALA A C 1
ATOM 1469 O O . ALA A 1 187 ? 1.217 7.173 6.105 1.00 90.50 187 ALA A O 1
ATOM 1470 N N . ALA A 1 188 ? 1.400 5.992 4.204 1.00 91.75 188 ALA A N 1
ATOM 1471 C CA . ALA A 1 188 ? 0.082 5.361 4.307 1.00 91.75 188 ALA A CA 1
ATOM 1472 C C . ALA A 1 188 ? -0.079 4.570 5.623 1.00 91.75 188 ALA A C 1
ATOM 1474 O O . ALA A 1 188 ? -1.081 4.710 6.329 1.00 91.75 188 ALA A O 1
ATOM 1475 N N . SER A 1 189 ? 0.935 3.787 6.015 1.00 90.25 189 SER A N 1
ATOM 1476 C CA . SER A 1 189 ? 0.926 3.063 7.296 1.00 90.25 189 SER A CA 1
ATOM 1477 C C . SER A 1 189 ? 0.898 4.008 8.503 1.00 90.25 189 SER A C 1
ATOM 1479 O O . SER A 1 189 ? 0.203 3.748 9.493 1.00 90.25 189 SER A O 1
ATOM 1481 N N . THR A 1 190 ? 1.628 5.121 8.422 1.00 91.56 190 THR A N 1
ATOM 1482 C CA . THR A 1 190 ? 1.657 6.157 9.461 1.00 91.56 190 THR A CA 1
ATOM 1483 C C . THR A 1 190 ? 0.303 6.847 9.593 1.00 91.56 190 THR A C 1
ATOM 1485 O O . THR A 1 190 ? -0.194 6.978 10.710 1.00 91.56 190 THR A O 1
ATOM 1488 N N . SER A 1 191 ? -0.362 7.188 8.486 1.00 92.44 191 SER A N 1
ATOM 1489 C CA . SER A 1 191 ? -1.718 7.749 8.509 1.00 92.44 191 SER A CA 1
ATOM 1490 C C . SER A 1 191 ? -2.710 6.816 9.206 1.00 92.44 191 SER A C 1
ATOM 1492 O O . SER A 1 191 ? -3.442 7.251 10.092 1.00 92.44 191 SER A O 1
ATOM 1494 N N . ILE A 1 192 ? -2.685 5.515 8.899 1.00 93.06 192 ILE A N 1
ATOM 1495 C CA . ILE A 1 192 ? -3.546 4.517 9.561 1.00 93.06 192 ILE A CA 1
ATOM 1496 C C . ILE A 1 192 ? -3.254 4.441 11.064 1.00 93.06 192 ILE A C 1
ATOM 1498 O O . ILE A 1 192 ? -4.168 4.351 11.888 1.00 93.06 192 ILE A O 1
ATOM 1502 N N . ARG A 1 193 ? -1.976 4.502 11.455 1.00 92.44 193 ARG A N 1
ATOM 1503 C CA . ARG A 1 193 ? -1.590 4.553 12.871 1.00 92.44 193 ARG A CA 1
ATOM 1504 C C . ARG A 1 193 ? -2.134 5.807 13.561 1.00 92.44 193 ARG A C 1
ATOM 1506 O O . ARG A 1 193 ? -2.592 5.699 14.698 1.00 92.44 193 ARG A O 1
ATOM 1513 N N . ASN A 1 194 ? -2.110 6.956 12.891 1.00 92.44 194 ASN A N 1
ATOM 1514 C CA . ASN A 1 194 ? -2.617 8.215 13.435 1.00 92.44 194 ASN A CA 1
ATOM 1515 C C . ASN A 1 194 ? -4.136 8.176 13.612 1.00 92.44 194 ASN A C 1
ATOM 1517 O O . ASN A 1 194 ? -4.623 8.526 14.681 1.00 92.44 194 ASN A O 1
ATOM 1521 N N . PHE A 1 195 ? -4.881 7.640 12.643 1.00 91.81 195 PHE A N 1
ATOM 1522 C CA . PHE A 1 195 ? -6.321 7.412 12.796 1.00 91.81 195 PHE A CA 1
ATOM 1523 C C . PHE A 1 195 ? -6.648 6.511 13.994 1.00 91.81 195 PHE A C 1
ATOM 1525 O O . PHE A 1 195 ? -7.555 6.818 14.767 1.00 91.81 195 PHE A O 1
ATOM 1532 N N . ARG A 1 196 ? -5.868 5.441 14.216 1.00 92.19 196 ARG A N 1
ATOM 1533 C CA . ARG A 1 196 ? -5.991 4.631 15.438 1.00 92.19 196 ARG A CA 1
ATOM 1534 C C . ARG A 1 196 ? -5.750 5.471 16.689 1.00 92.19 196 ARG A C 1
ATOM 1536 O O . ARG A 1 196 ? -6.538 5.382 17.624 1.00 92.19 196 ARG A O 1
ATOM 1543 N N . ARG A 1 197 ? -4.666 6.244 16.736 1.00 90.38 197 ARG A N 1
ATOM 1544 C CA . ARG A 1 197 ? -4.347 7.095 17.889 1.00 90.38 197 ARG A CA 1
ATOM 1545 C C . ARG A 1 197 ? -5.510 8.045 18.204 1.00 90.38 197 ARG A C 1
ATOM 1547 O O . ARG A 1 197 ? -6.010 7.991 19.318 1.00 90.38 197 ARG A O 1
ATOM 1554 N N . LEU A 1 198 ? -6.006 8.777 17.206 1.00 87.06 198 LEU A N 1
ATOM 1555 C CA . LEU A 1 198 ? -7.135 9.705 17.342 1.00 87.06 198 LEU A CA 1
ATOM 1556 C C . LEU A 1 198 ? -8.412 9.009 17.831 1.00 87.06 198 LEU A C 1
ATOM 1558 O O . LEU A 1 198 ? -9.115 9.523 18.696 1.00 87.06 198 LEU A O 1
ATOM 1562 N N . SER A 1 199 ? -8.714 7.818 17.304 1.00 86.81 199 SER A N 1
ATOM 1563 C CA . SER A 1 199 ? -9.883 7.050 17.752 1.00 86.81 199 SER A CA 1
ATOM 1564 C C . SER A 1 199 ? -9.786 6.648 19.228 1.00 86.81 199 SER A C 1
ATOM 1566 O O . SER A 1 199 ? -10.788 6.668 19.934 1.00 86.81 199 SER A O 1
ATOM 1568 N N . LEU A 1 200 ? -8.583 6.313 19.705 1.00 86.81 200 LEU A N 1
ATOM 1569 C CA . LEU A 1 200 ? -8.351 5.929 21.096 1.00 86.81 200 LEU A CA 1
ATOM 1570 C C . LEU A 1 200 ? -8.313 7.141 22.028 1.00 86.81 200 LEU A C 1
ATOM 1572 O O . LEU A 1 200 ? -8.802 7.033 23.145 1.00 86.81 200 LEU A O 1
ATOM 1576 N N . GLU A 1 201 ? -7.781 8.278 21.575 1.00 87.44 201 GLU A N 1
ATOM 1577 C CA . GLU A 1 201 ? -7.850 9.551 22.304 1.00 87.44 201 GLU A CA 1
ATOM 1578 C C . GLU A 1 201 ? -9.313 9.928 22.563 1.00 87.44 201 GLU A C 1
ATOM 1580 O O . GLU A 1 201 ? -9.697 10.054 23.718 1.00 87.44 201 GLU A O 1
ATOM 1585 N N . LYS A 1 202 ? -10.176 9.911 21.536 1.00 83.94 202 LYS A N 1
ATOM 1586 C CA . LYS A 1 202 ? -11.621 10.163 21.709 1.00 83.94 202 LYS A CA 1
ATOM 1587 C C . LYS A 1 202 ? -12.304 9.205 22.688 1.00 83.94 202 LYS A C 1
ATOM 1589 O O . LYS A 1 202 ? -13.204 9.602 23.423 1.00 83.94 202 LYS A O 1
ATOM 1594 N N . VAL A 1 203 ? -11.903 7.932 22.694 1.00 83.19 203 VAL A N 1
ATOM 1595 C CA . VAL A 1 203 ? -12.431 6.951 23.653 1.00 83.19 203 VAL A CA 1
ATOM 1596 C C . VAL A 1 203 ? -11.977 7.284 25.074 1.00 83.19 203 VAL A C 1
ATOM 1598 O O . VAL A 1 203 ? -12.803 7.261 25.982 1.00 83.19 203 VAL A O 1
ATOM 1601 N N . ASN A 1 204 ? -10.706 7.631 25.270 1.00 81.56 204 ASN A N 1
ATOM 1602 C CA . ASN A 1 204 ? -10.178 8.003 26.582 1.00 81.56 204 ASN A CA 1
ATOM 1603 C C . ASN A 1 204 ? -10.806 9.308 27.101 1.00 81.56 204 ASN A C 1
ATOM 1605 O O . ASN A 1 204 ? -11.188 9.374 28.269 1.00 81.56 204 ASN A O 1
ATOM 1609 N N . ASP A 1 205 ? -10.973 10.306 26.230 1.00 82.62 205 ASP A N 1
ATOM 1610 C CA . ASP A 1 205 ? -11.555 11.614 26.559 1.00 82.62 205 ASP A CA 1
ATOM 1611 C C . ASP A 1 205 ? -13.024 11.503 26.989 1.00 82.62 205 ASP A C 1
ATOM 1613 O O . ASP A 1 205 ? -13.506 12.295 27.794 1.00 82.62 205 ASP A O 1
ATOM 1617 N N . SER A 1 206 ? -13.740 10.480 26.511 1.00 72.50 206 SER A N 1
ATOM 1618 C CA . SER A 1 206 ? -15.131 10.221 26.904 1.00 72.50 206 SER A CA 1
ATOM 1619 C C . SER A 1 206 ? -15.304 9.764 28.361 1.00 72.50 206 SER A C 1
ATOM 1621 O O . SER A 1 206 ? -16.430 9.528 28.801 1.00 72.50 206 SER A O 1
ATOM 1623 N N . GLY A 1 207 ? -14.210 9.547 29.100 1.00 61.03 207 GLY A N 1
ATOM 1624 C CA . GLY A 1 207 ? -14.238 9.068 30.483 1.00 61.03 207 GLY A CA 1
ATOM 1625 C C . GLY A 1 207 ? -14.691 7.611 30.641 1.00 61.03 207 GLY A C 1
ATOM 1626 O O . GLY A 1 207 ? -14.562 7.053 31.729 1.00 61.03 207 GLY A O 1
ATOM 1627 N N . LYS A 1 208 ? -15.142 6.945 29.566 1.00 59.66 208 LYS A N 1
ATOM 1628 C CA . LYS A 1 208 ? -15.476 5.510 29.527 1.00 59.66 208 LYS A CA 1
ATOM 1629 C C . LYS A 1 208 ? -14.216 4.647 29.422 1.00 59.66 208 LYS A C 1
ATOM 1631 O O . LYS A 1 208 ? -14.120 3.743 28.587 1.00 59.66 208 LYS A O 1
ATOM 1636 N N . ASN A 1 209 ? -13.228 4.928 30.271 1.00 53.06 209 ASN A N 1
ATOM 1637 C CA . ASN A 1 209 ? -12.093 4.039 30.440 1.00 53.06 209 ASN A CA 1
ATOM 1638 C C . ASN A 1 209 ? -12.624 2.717 30.984 1.00 53.06 209 ASN A C 1
ATOM 1640 O O . ASN A 1 209 ? -13.096 2.628 32.114 1.00 53.06 209 ASN A O 1
ATOM 1644 N N . ARG A 1 210 ? -12.546 1.679 30.151 1.00 47.97 210 ARG A N 1
ATOM 1645 C CA . ARG A 1 210 ? -12.705 0.293 30.581 1.00 47.97 210 ARG A CA 1
ATOM 1646 C C . ARG A 1 210 ? -11.783 0.093 31.787 1.00 47.97 210 ARG A C 1
ATOM 1648 O O . ARG A 1 210 ? -10.589 0.386 31.670 1.00 47.97 210 ARG A O 1
ATOM 1655 N N . GLU A 1 211 ? -12.320 -0.366 32.917 1.00 42.00 211 GLU A N 1
ATOM 1656 C CA . GLU A 1 211 ? -11.527 -0.720 34.099 1.00 42.00 211 GLU A CA 1
ATOM 1657 C C . GLU A 1 211 ? -10.363 -1.625 33.656 1.00 42.00 211 GLU A C 1
ATOM 1659 O O . GLU A 1 211 ? -10.566 -2.768 33.253 1.00 42.00 211 GLU A O 1
ATOM 1664 N N . GLY A 1 212 ? -9.145 -1.078 33.597 1.00 42.00 212 GLY A N 1
ATOM 1665 C CA . GLY A 1 212 ? -7.956 -1.799 33.127 1.00 42.00 212 GLY A CA 1
ATOM 1666 C C . GLY A 1 212 ? -7.062 -1.065 32.123 1.00 42.00 212 GLY A C 1
ATOM 1667 O O . GLY A 1 212 ? -5.903 -1.453 31.986 1.00 42.00 212 GLY A O 1
ATOM 1668 N N . PHE A 1 213 ? -7.516 0.006 31.459 1.00 39.38 213 PHE A N 1
ATOM 1669 C CA . PHE A 1 213 ? -6.633 0.836 30.622 1.00 39.38 213 PHE A CA 1
ATOM 1670 C C . PHE A 1 213 ? -6.309 2.161 31.323 1.00 39.38 213 PHE A C 1
ATOM 1672 O O . PHE A 1 213 ? -7.061 3.126 31.236 1.00 39.38 213 PHE A O 1
ATOM 1679 N N . LYS A 1 214 ? -5.174 2.220 32.032 1.00 36.66 214 LYS A N 1
ATOM 1680 C CA . LYS A 1 214 ? -4.593 3.500 32.461 1.00 36.66 214 LYS A CA 1
ATOM 1681 C C . LYS A 1 214 ? -3.804 4.075 31.289 1.00 36.66 214 LYS A C 1
ATOM 1683 O O . LYS A 1 214 ? -2.738 3.560 30.953 1.00 36.66 214 LYS A O 1
ATOM 1688 N N . ALA A 1 215 ? -4.340 5.117 30.657 1.00 41.75 215 ALA A N 1
ATOM 1689 C CA . ALA A 1 215 ? -3.574 5.932 29.727 1.00 41.75 215 ALA A CA 1
ATOM 1690 C C . ALA A 1 215 ? -2.351 6.492 30.472 1.00 41.75 215 ALA A C 1
ATOM 1692 O O . ALA A 1 215 ? -2.489 7.100 31.533 1.00 41.75 215 ALA A O 1
ATOM 1693 N N . VAL A 1 216 ? -1.151 6.240 29.949 1.00 36.59 216 VAL A N 1
ATOM 1694 C CA . VAL A 1 216 ? 0.055 6.925 30.419 1.00 36.59 216 VAL A CA 1
ATOM 1695 C C . VAL A 1 216 ? -0.123 8.387 30.029 1.00 36.59 216 VAL A C 1
ATOM 1697 O O . VAL A 1 216 ? -0.175 8.694 28.839 1.00 36.59 216 VAL A O 1
ATOM 1700 N N . ALA A 1 217 ? -0.294 9.252 31.027 1.00 35.91 217 ALA A N 1
ATOM 1701 C CA . ALA A 1 217 ? -0.327 10.691 30.833 1.00 35.91 217 ALA A CA 1
ATOM 1702 C C . ALA A 1 217 ? 0.991 11.108 30.169 1.00 35.91 217 ALA A C 1
ATOM 1704 O O . ALA A 1 217 ? 2.068 10.887 30.720 1.00 35.91 217 ALA A O 1
ATOM 1705 N N . VAL A 1 218 ? 0.902 11.630 28.950 1.00 34.22 218 VAL A N 1
ATOM 1706 C CA . VAL A 1 218 ? 2.010 12.341 28.317 1.00 34.22 218 VAL A CA 1
ATOM 1707 C C . VAL A 1 218 ? 1.825 13.797 28.722 1.00 34.22 218 VAL A C 1
ATOM 1709 O O . VAL A 1 218 ? 0.754 14.353 28.481 1.00 34.22 218 VAL A O 1
ATOM 1712 N N . ASP A 1 219 ? 2.827 14.356 29.402 1.00 29.72 219 ASP A N 1
ATOM 1713 C CA . ASP A 1 219 ? 2.803 15.708 29.960 1.00 29.72 219 ASP A CA 1
ATOM 1714 C C . ASP A 1 219 ? 2.344 16.765 28.944 1.00 29.72 219 ASP A C 1
ATOM 1716 O O . ASP A 1 219 ? 2.669 16.727 27.753 1.00 29.72 219 ASP A O 1
ATOM 1720 N N . GLY A 1 220 ? 1.546 17.699 29.460 1.00 34.72 220 GLY A N 1
ATOM 1721 C CA . GLY A 1 220 ? 0.624 18.582 28.744 1.00 34.72 220 GLY A CA 1
ATOM 1722 C C . GLY A 1 220 ? 1.219 19.659 27.835 1.00 34.72 220 GLY A C 1
ATOM 1723 O O . GLY A 1 220 ? 0.455 20.485 27.345 1.00 34.72 220 GLY A O 1
ATOM 1724 N N . ASP A 1 221 ? 2.516 19.641 27.534 1.00 31.64 221 ASP A N 1
ATOM 1725 C CA . ASP A 1 221 ? 3.153 20.681 26.708 1.00 31.64 221 ASP A CA 1
ATOM 1726 C C . ASP A 1 221 ? 3.119 20.404 25.194 1.00 31.64 221 ASP A C 1
ATOM 1728 O O . ASP A 1 221 ? 3.427 21.284 24.394 1.00 31.64 221 ASP A O 1
ATOM 1732 N N . GLN A 1 222 ? 2.668 19.221 24.756 1.00 38.19 222 GLN A N 1
ATOM 1733 C CA . GLN A 1 222 ? 2.444 18.932 23.325 1.00 38.19 222 GLN A CA 1
ATOM 1734 C C . GLN A 1 222 ? 0.969 18.973 22.899 1.00 38.19 222 GLN A C 1
ATOM 1736 O O . GLN A 1 222 ? 0.670 18.930 21.705 1.00 38.19 222 GLN A O 1
ATOM 1741 N N . ALA A 1 223 ? 0.034 19.090 23.847 1.00 35.34 223 ALA A N 1
ATOM 1742 C CA . ALA A 1 223 ? -1.398 19.159 23.548 1.00 35.34 223 ALA A CA 1
ATOM 1743 C C . ALA A 1 223 ? -1.804 20.502 22.906 1.00 35.34 223 ALA A C 1
ATOM 1745 O O . ALA A 1 223 ? -2.777 20.561 22.153 1.00 35.34 223 ALA A O 1
ATOM 1746 N N . GLY A 1 224 ? -1.039 21.570 23.163 1.00 29.16 224 GLY A N 1
ATOM 1747 C CA . GLY A 1 224 ? -1.294 22.914 22.636 1.00 29.16 224 GLY A CA 1
ATOM 1748 C C . GLY A 1 224 ? -0.913 23.117 21.166 1.00 29.16 224 GLY A C 1
ATOM 1749 O O . GLY A 1 224 ? -1.519 23.950 20.505 1.00 29.16 224 GLY A O 1
ATOM 1750 N N . GLN A 1 225 ? 0.026 22.337 20.618 1.00 32.81 225 GLN A N 1
ATOM 1751 C CA . GLN A 1 225 ? 0.523 22.529 19.242 1.00 32.81 225 GLN A CA 1
ATOM 1752 C C . GLN A 1 225 ? -0.256 21.759 18.163 1.00 32.81 225 GLN A C 1
ATOM 1754 O O . GLN A 1 225 ? -0.003 21.943 16.977 1.00 32.81 225 GLN A O 1
ATOM 1759 N N . LEU A 1 226 ? -1.208 20.898 18.537 1.00 39.00 226 LEU A N 1
ATOM 1760 C CA . LEU A 1 226 ? -1.958 20.061 17.585 1.00 39.00 226 LEU A CA 1
ATOM 1761 C C . LEU A 1 226 ? -3.392 20.540 17.322 1.00 39.00 226 LEU A C 1
ATOM 1763 O O . LEU A 1 226 ? -4.045 19.996 16.431 1.00 39.00 226 LEU A O 1
ATOM 1767 N N . LYS A 1 227 ? -3.873 21.568 18.036 1.00 33.84 227 LYS A N 1
ATOM 1768 C CA . LYS A 1 227 ? -5.163 22.211 17.723 1.00 33.84 227 LYS A CA 1
ATOM 1769 C C . LYS A 1 227 ? -5.126 22.998 16.404 1.00 33.84 227 LYS A C 1
ATOM 1771 O O . LYS A 1 227 ? -6.158 23.086 15.751 1.00 33.84 227 LYS A O 1
ATOM 1776 N N . ASP A 1 228 ? -3.941 23.425 15.963 1.00 32.62 228 ASP A N 1
ATOM 1777 C CA . ASP A 1 228 ? -3.720 24.129 14.688 1.00 32.62 228 ASP A CA 1
ATOM 1778 C C . ASP A 1 228 ? -3.319 23.202 13.520 1.00 32.62 228 ASP A C 1
ATOM 1780 O O . ASP A 1 228 ? -3.016 23.659 12.421 1.00 32.62 228 ASP A O 1
ATOM 1784 N N . ALA A 1 229 ? -3.340 21.877 13.714 1.00 34.00 229 ALA A N 1
ATOM 1785 C CA . ALA A 1 229 ? -2.981 20.897 12.680 1.00 34.00 229 ALA A CA 1
ATOM 1786 C C . ALA A 1 229 ? -4.187 20.380 11.862 1.00 34.00 229 ALA A C 1
ATOM 1788 O O . ALA A 1 229 ? -4.135 19.288 11.289 1.00 34.00 229 ALA A O 1
ATOM 1789 N N . LEU A 1 230 ? -5.274 21.156 11.800 1.00 36.00 230 LEU A N 1
ATOM 1790 C CA . LEU A 1 230 ? -6.366 20.981 10.837 1.00 36.00 230 LEU A CA 1
ATOM 1791 C C . LEU A 1 230 ? -6.305 22.150 9.840 1.00 36.00 230 LEU A C 1
ATOM 1793 O O . LEU A 1 230 ? -6.640 23.272 10.208 1.00 36.00 230 LEU A O 1
ATOM 1797 N N . PRO A 1 231 ? -5.829 21.936 8.606 1.00 31.02 231 PRO A N 1
ATOM 1798 C CA . PRO A 1 231 ? -5.539 23.046 7.704 1.00 31.02 231 PRO A CA 1
ATOM 1799 C C . PRO A 1 231 ? -6.776 23.663 7.032 1.00 31.02 231 PRO A C 1
ATOM 1801 O O . PRO A 1 231 ? -7.673 22.958 6.615 1.00 31.02 231 PRO A O 1
ATOM 1804 N N . ALA A 1 232 ? -6.804 24.967 6.776 1.00 31.36 232 ALA A N 1
ATOM 1805 C CA . ALA A 1 232 ? -7.707 25.507 5.758 1.00 31.36 232 ALA A CA 1
ATOM 1806 C C . ALA A 1 232 ? -7.249 25.074 4.344 1.00 31.36 232 ALA A C 1
ATOM 1808 O O . ALA A 1 232 ? -6.053 24.929 4.099 1.00 31.36 232 ALA A O 1
ATOM 1809 N N . SER A 1 233 ? -8.195 24.828 3.437 1.00 33.00 233 SER A N 1
ATOM 1810 C CA . SER A 1 233 ? -7.974 24.376 2.063 1.00 33.00 233 SER A CA 1
ATOM 1811 C C . SER A 1 233 ? -8.015 25.588 1.160 1.00 33.00 233 SER A C 1
ATOM 1813 O O . SER A 1 233 ? -9.100 26.050 0.821 1.00 33.00 233 SER A O 1
ATOM 1815 N N . ASP A 1 234 ? -6.836 26.033 0.755 1.00 25.94 234 ASP A N 1
ATOM 1816 C CA . ASP A 1 234 ? -6.632 26.784 -0.476 1.00 25.94 234 ASP A CA 1
ATOM 1817 C C . ASP A 1 234 ? -5.611 26.017 -1.335 1.00 25.94 234 ASP A C 1
ATOM 1819 O O . ASP A 1 234 ? -4.935 25.111 -0.831 1.00 25.94 234 ASP A O 1
ATOM 1823 N N . GLU A 1 235 ? -5.586 26.287 -2.638 1.00 42.75 235 GLU A N 1
ATOM 1824 C CA . GLU A 1 235 ? -4.818 25.552 -3.653 1.00 42.75 235 GLU A CA 1
ATOM 1825 C C . GLU A 1 235 ? -3.402 25.161 -3.178 1.00 42.75 235 GLU A C 1
ATOM 1827 O O . GLU A 1 235 ? -2.640 25.989 -2.692 1.00 42.75 235 GLU A O 1
ATOM 1832 N N . ALA A 1 236 ? -3.051 23.879 -3.344 1.00 36.25 236 ALA A N 1
ATOM 1833 C CA . ALA A 1 236 ? -1.976 23.152 -2.643 1.00 36.25 236 ALA A CA 1
ATOM 1834 C C . ALA A 1 236 ? -2.381 22.542 -1.283 1.00 36.25 236 ALA A C 1
ATOM 1836 O O . ALA A 1 236 ? -1.834 22.837 -0.228 1.00 36.25 236 ALA A O 1
ATOM 1837 N N . GLY A 1 237 ? -3.284 21.558 -1.360 1.00 38.12 237 GLY A N 1
ATOM 1838 C CA . GLY A 1 237 ? -3.307 20.382 -0.488 1.00 38.12 237 GLY A CA 1
ATOM 1839 C C . GLY A 1 237 ? -3.183 20.634 1.012 1.00 38.12 237 GLY A C 1
ATOM 1840 O O . GLY A 1 237 ? -2.144 20.319 1.584 1.00 38.12 237 GLY A O 1
ATOM 1841 N N . ASN A 1 238 ? -4.264 21.081 1.661 1.00 31.56 238 ASN A N 1
ATOM 1842 C CA . ASN A 1 238 ? -4.439 20.958 3.109 1.00 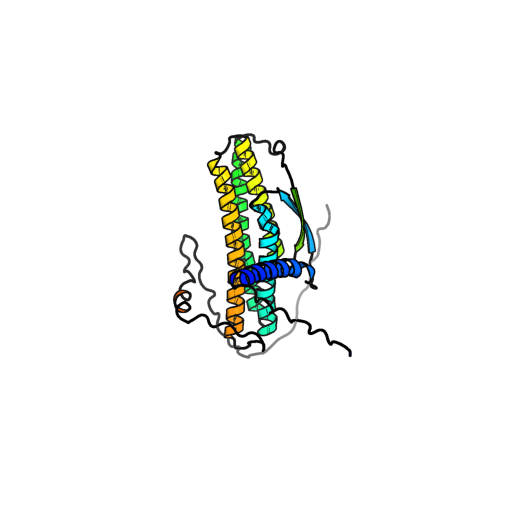31.56 238 ASN A CA 1
ATOM 1843 C C . ASN A 1 238 ? -5.944 21.135 3.511 1.00 31.56 238 ASN A C 1
ATOM 1845 O O . ASN A 1 238 ? -6.713 21.666 2.727 1.00 31.56 238 ASN A O 1
ATOM 1849 N N . VAL A 1 239 ? -6.421 20.534 4.621 1.00 31.53 239 VAL A N 1
ATOM 1850 C CA . VAL A 1 239 ? -7.776 19.934 4.835 1.00 31.53 239 VAL A CA 1
ATOM 1851 C C . VAL A 1 239 ? -8.732 20.660 5.812 1.00 31.53 239 VAL A C 1
ATOM 1853 O O . VAL A 1 239 ? -8.550 20.533 7.025 1.00 31.53 239 VAL A O 1
ATOM 1856 N N . VAL A 1 240 ? -9.829 21.273 5.327 1.00 34.28 240 VAL A N 1
ATOM 1857 C CA . VAL A 1 240 ? -10.878 21.903 6.177 1.00 34.28 240 VAL A CA 1
ATOM 1858 C C . VAL A 1 240 ? -11.818 20.880 6.824 1.00 34.28 240 VAL A C 1
ATOM 1860 O O . VAL A 1 240 ? -12.435 20.059 6.148 1.00 34.28 240 VAL A O 1
ATOM 1863 N N . GLY A 1 241 ? -11.919 21.019 8.149 1.00 28.34 241 GLY A N 1
ATOM 1864 C CA . GLY A 1 241 ? -13.062 20.862 9.061 1.00 28.34 241 GLY A CA 1
ATOM 1865 C C . GLY A 1 241 ? -14.316 20.079 8.657 1.00 28.34 241 GLY A C 1
ATOM 1866 O O . GLY A 1 241 ? -15.063 20.453 7.760 1.00 28.34 241 GLY A O 1
ATOM 1867 N N . ILE A 1 242 ? -14.644 19.085 9.488 1.00 31.59 242 ILE A N 1
ATOM 1868 C CA . ILE A 1 242 ? -16.015 18.603 9.685 1.00 31.59 242 ILE A CA 1
ATOM 1869 C C . ILE A 1 242 ? -16.713 19.651 10.558 1.00 31.59 242 ILE A C 1
ATOM 1871 O O . ILE A 1 242 ? -16.467 19.720 11.762 1.00 31.59 242 ILE A O 1
ATOM 1875 N N . ALA A 1 243 ? -17.533 20.502 9.942 1.00 29.16 243 ALA A N 1
ATOM 1876 C CA . ALA A 1 243 ? -18.406 21.404 10.675 1.00 29.16 243 ALA A CA 1
ATOM 1877 C C . ALA A 1 243 ? -19.448 20.593 11.456 1.00 29.16 243 ALA A C 1
ATOM 1879 O O . ALA A 1 243 ? -20.103 19.698 10.918 1.00 29.16 243 ALA A O 1
ATOM 1880 N N . SER A 1 244 ? -19.589 20.932 12.733 1.00 37.75 244 SER A N 1
ATOM 1881 C CA . SER A 1 244 ? -20.706 20.549 13.583 1.00 37.75 244 SER A CA 1
ATOM 1882 C C . SER A 1 244 ? -22.019 20.974 12.921 1.00 37.75 244 SER A C 1
ATOM 1884 O O . SER A 1 244 ? -22.333 22.161 12.882 1.00 37.75 244 SER A O 1
ATOM 1886 N N . ALA A 1 245 ? -22.797 20.020 12.410 1.00 27.00 245 ALA A N 1
ATOM 1887 C CA . ALA A 1 245 ? -24.206 20.253 12.126 1.00 27.00 245 ALA A CA 1
ATOM 1888 C C . ALA A 1 245 ? -24.964 20.094 13.445 1.00 27.00 245 ALA A C 1
ATOM 1890 O O . ALA A 1 245 ? -25.072 18.997 13.997 1.00 27.00 245 ALA A O 1
ATOM 1891 N N . GLY A 1 246 ? -25.378 21.239 13.982 1.00 24.25 246 GLY A N 1
ATOM 1892 C CA . GLY A 1 246 ? -26.180 21.346 15.182 1.00 24.25 246 GLY A CA 1
ATOM 1893 C C . GLY A 1 246 ? -27.554 20.699 15.036 1.00 24.25 246 GLY A C 1
ATOM 1894 O O . GLY A 1 246 ? -28.080 20.505 13.943 1.00 24.25 246 GLY A O 1
ATOM 1895 N N . VAL A 1 247 ? -28.083 20.377 16.211 1.00 30.09 247 VAL A N 1
ATOM 1896 C CA . VAL A 1 247 ? -29.489 20.197 16.572 1.00 30.09 247 VAL A CA 1
ATOM 1897 C C . VAL A 1 247 ? -30.447 20.840 15.559 1.00 30.09 247 VAL A C 1
ATOM 1899 O O . VAL A 1 247 ? -30.493 22.061 15.443 1.00 30.09 247 VAL A O 1
ATOM 1902 N N . ALA A 1 248 ? -31.240 20.017 14.873 1.00 26.19 248 ALA A N 1
ATOM 1903 C CA . ALA A 1 248 ? -32.501 20.455 14.290 1.00 26.19 248 ALA A CA 1
ATOM 1904 C C . ALA A 1 248 ? -33.621 19.984 15.222 1.00 26.19 248 ALA A C 1
ATOM 1906 O O . ALA A 1 248 ? -33.831 18.784 15.409 1.00 26.19 248 ALA A O 1
ATOM 1907 N N . GLU A 1 249 ? -34.274 20.953 15.856 1.00 24.64 249 GLU A N 1
ATOM 1908 C CA . GLU A 1 249 ? -35.501 20.783 16.622 1.00 24.64 249 GLU A CA 1
ATOM 1909 C C . GLU A 1 249 ? -36.618 20.217 15.739 1.00 24.64 249 GLU A C 1
ATOM 1911 O O . GLU A 1 249 ? -36.840 20.652 14.609 1.00 24.64 249 GLU A O 1
ATOM 1916 N N . THR A 1 250 ? -37.363 19.270 16.298 1.00 29.77 250 THR A N 1
ATOM 1917 C CA . THR A 1 250 ? -38.707 18.911 15.842 1.00 29.77 250 THR A CA 1
ATOM 1918 C C . THR A 1 250 ? -39.664 20.068 16.144 1.00 29.77 250 THR A C 1
ATOM 1920 O O . THR A 1 250 ? -39.634 20.577 17.266 1.00 29.77 250 THR A O 1
ATOM 1923 N N . PRO A 1 251 ? -40.625 20.367 15.257 1.00 26.84 251 PRO A N 1
ATOM 1924 C CA . PRO A 1 251 ? -41.952 20.730 15.730 1.00 26.84 251 PRO A CA 1
ATOM 1925 C C . PRO A 1 251 ? -43.001 19.737 15.234 1.00 26.84 251 PRO A C 1
ATOM 1927 O O . PRO A 1 251 ? -43.039 19.331 14.075 1.00 26.84 251 PRO A O 1
ATOM 1930 N N . ALA A 1 252 ? -43.852 19.356 16.178 1.00 27.95 252 ALA A N 1
ATOM 1931 C CA . ALA A 1 252 ? -45.071 18.599 15.985 1.00 27.95 252 ALA A CA 1
ATOM 1932 C C . ALA A 1 252 ? -46.095 19.367 15.128 1.00 27.95 252 ALA A C 1
ATOM 1934 O O . ALA A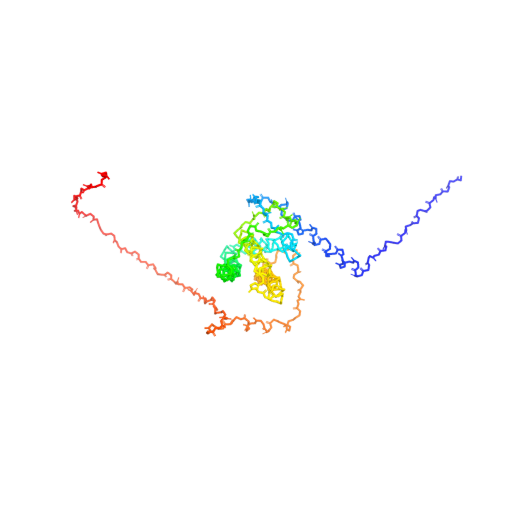 1 252 ? -46.214 20.585 15.248 1.00 27.95 252 ALA A O 1
ATOM 1935 N N . GLY A 1 253 ? -46.885 18.630 14.342 1.00 25.58 253 GLY A N 1
ATOM 1936 C CA . GLY A 1 253 ? -48.087 19.151 13.686 1.00 25.58 253 GLY A CA 1
ATOM 1937 C C . GLY A 1 253 ? -48.593 18.284 12.529 1.00 25.58 253 GLY A C 1
ATOM 1938 O O . GLY A 1 253 ? -48.361 18.613 11.375 1.00 25.58 253 GLY A O 1
ATOM 1939 N N . ALA A 1 254 ? -49.306 17.195 12.834 1.00 29.11 254 ALA A N 1
ATOM 1940 C CA . ALA A 1 254 ? -50.412 16.717 11.981 1.00 29.11 254 ALA A CA 1
ATOM 1941 C C . ALA A 1 254 ? -51.580 17.735 12.080 1.00 29.11 254 ALA A C 1
ATOM 1943 O O . ALA A 1 254 ? -51.572 18.478 13.070 1.00 29.11 254 ALA A O 1
ATOM 1944 N N . PRO A 1 255 ? -52.595 17.808 11.182 1.00 38.41 255 PRO A N 1
ATOM 1945 C CA . PRO A 1 255 ? -53.189 16.777 10.298 1.00 38.41 255 PRO A CA 1
ATOM 1946 C C . PRO A 1 255 ? -53.371 17.311 8.836 1.00 38.41 255 PRO A C 1
ATOM 1948 O O . PRO A 1 255 ? -52.825 18.360 8.527 1.00 38.41 255 PRO A O 1
ATOM 1951 N N . ALA A 1 256 ? -54.043 16.732 7.834 1.00 30.12 256 ALA A N 1
ATOM 1952 C CA . ALA A 1 256 ? -55.064 15.696 7.674 1.00 30.12 256 ALA A CA 1
ATOM 1953 C C . ALA A 1 256 ? -55.012 15.163 6.215 1.00 30.12 256 ALA A C 1
ATOM 1955 O O . ALA A 1 256 ? -54.560 15.882 5.322 1.00 30.12 256 ALA A O 1
ATOM 1956 N N . GLU A 1 257 ? -55.507 13.947 5.971 1.00 39.09 257 GLU A N 1
ATOM 1957 C CA . GLU A 1 257 ? -55.887 13.461 4.628 1.00 39.09 257 GLU A CA 1
ATOM 1958 C C . GLU A 1 257 ? -57.105 14.234 4.079 1.00 39.09 257 GLU A C 1
ATOM 1960 O O . GLU A 1 257 ? -57.835 14.871 4.850 1.00 39.09 257 GLU A O 1
ATOM 1965 N N . PRO A 1 258 ? -57.339 14.189 2.753 1.00 37.09 258 PRO A N 1
ATOM 1966 C CA . PRO A 1 258 ? -58.474 13.372 2.316 1.00 37.09 258 PRO A CA 1
ATOM 1967 C C . PRO A 1 258 ? -58.253 12.553 1.029 1.00 37.09 258 PRO A C 1
ATOM 1969 O O . PRO A 1 258 ? -57.331 12.786 0.247 1.00 37.09 258 PRO A O 1
ATOM 1972 N N . ASP A 1 259 ? -59.178 11.605 0.889 1.00 31.48 259 ASP A N 1
ATOM 1973 C CA . ASP A 1 259 ? -59.352 10.502 -0.057 1.00 31.48 259 ASP A CA 1
ATOM 1974 C C . ASP A 1 259 ? -59.468 10.819 -1.565 1.00 31.48 259 ASP A C 1
ATOM 1976 O O . ASP A 1 259 ? -59.865 11.906 -1.979 1.00 31.48 259 ASP A O 1
ATOM 1980 N N . GLU A 1 260 ? -59.165 9.754 -2.325 1.00 36.16 260 GLU A N 1
ATOM 1981 C CA . GLU A 1 260 ? -59.760 9.225 -3.572 1.00 36.16 260 GLU A CA 1
ATOM 1982 C C . GLU A 1 260 ? -60.161 10.157 -4.740 1.00 36.16 260 GLU A C 1
ATOM 1984 O O . GLU A 1 260 ? -61.045 11.002 -4.651 1.00 36.16 260 GLU A O 1
ATOM 1989 N N . ASP A 1 261 ? -59.603 9.852 -5.921 1.00 30.62 261 ASP A N 1
ATOM 1990 C CA . ASP A 1 261 ? -60.310 9.224 -7.061 1.00 30.62 261 ASP A CA 1
ATOM 1991 C C . ASP A 1 261 ? -59.868 9.780 -8.438 1.00 30.62 261 ASP A C 1
ATOM 1993 O O . ASP A 1 261 ? -59.515 10.949 -8.604 1.00 30.62 261 ASP A O 1
ATOM 1997 N N . SER A 1 262 ? -59.976 8.913 -9.447 1.00 34.59 262 SER A N 1
ATOM 1998 C CA . SER A 1 262 ? -59.973 9.166 -10.897 1.00 34.59 262 SER A CA 1
ATOM 1999 C C . SER A 1 262 ? -58.709 8.844 -11.734 1.00 34.59 262 SER A C 1
ATOM 2001 O O . SER A 1 262 ? -57.756 9.609 -11.866 1.00 34.59 262 SER A O 1
ATOM 2003 N N . LEU A 1 263 ? -58.859 7.710 -12.436 1.00 38.03 263 LEU A N 1
ATOM 2004 C CA . LEU A 1 263 ? -58.647 7.506 -13.882 1.00 38.03 263 LEU A CA 1
ATOM 2005 C C . LEU A 1 263 ? -57.315 6.912 -14.373 1.00 38.03 263 LEU A C 1
ATOM 2007 O O . LEU A 1 263 ? -56.378 7.592 -14.777 1.00 38.03 263 LEU A O 1
ATOM 2011 N N . ASP A 1 264 ? -57.319 5.579 -14.398 1.00 33.53 264 ASP A N 1
ATOM 2012 C CA . ASP A 1 264 ? -57.327 4.729 -15.598 1.00 33.53 264 ASP A CA 1
ATOM 2013 C C . ASP A 1 264 ? -56.546 5.114 -16.873 1.00 33.53 264 ASP A C 1
ATOM 2015 O O . ASP A 1 264 ? -56.701 6.167 -17.486 1.00 33.53 264 ASP A O 1
ATOM 2019 N N . THR A 1 265 ? -55.924 4.051 -17.402 1.00 34.66 265 THR A N 1
ATOM 2020 C CA . THR A 1 265 ? -55.606 3.751 -18.812 1.00 34.66 265 THR A CA 1
ATOM 2021 C C . THR A 1 265 ? -54.500 4.542 -19.521 1.00 34.66 265 THR A C 1
ATOM 2023 O O . THR A 1 265 ? -54.705 5.643 -20.010 1.00 34.66 265 THR A O 1
ATOM 2026 N N . ALA A 1 266 ? -53.360 3.881 -19.773 1.00 38.97 266 ALA A N 1
ATOM 2027 C CA . ALA A 1 266 ? -53.098 3.273 -21.089 1.00 38.97 266 ALA A CA 1
ATOM 2028 C C . ALA A 1 266 ? -51.714 2.584 -21.167 1.00 38.97 266 ALA A C 1
ATOM 2030 O O . ALA A 1 266 ? -50.671 3.210 -21.312 1.00 38.97 266 ALA A O 1
ATOM 2031 N N . THR A 1 267 ? -51.760 1.252 -21.126 1.00 38.84 267 THR A N 1
ATOM 2032 C CA . THR A 1 267 ? -51.217 0.355 -22.162 1.00 38.84 267 THR A CA 1
ATOM 2033 C C . THR A 1 267 ? -49.719 0.400 -22.510 1.00 38.84 267 THR A C 1
ATOM 2035 O O . THR A 1 267 ? -49.245 1.176 -23.333 1.00 38.84 267 THR A O 1
ATOM 2038 N N . ASN A 1 268 ? -49.014 -0.596 -21.964 1.00 38.19 268 ASN A N 1
ATOM 2039 C CA . ASN A 1 268 ? -48.115 -1.537 -22.651 1.00 38.19 268 ASN A CA 1
ATOM 2040 C C . ASN A 1 268 ? -47.820 -1.297 -24.147 1.00 38.19 268 ASN A C 1
ATOM 2042 O O . ASN A 1 268 ? -48.719 -1.357 -24.977 1.00 38.19 268 ASN A O 1
ATOM 2046 N N . ALA A 1 269 ? -46.534 -1.287 -24.507 1.00 35.69 269 ALA A N 1
ATOM 2047 C CA . ALA A 1 269 ? -45.881 -2.405 -25.210 1.00 35.69 269 ALA A CA 1
ATOM 2048 C C . ALA A 1 269 ? -44.664 -1.915 -26.005 1.00 35.69 269 ALA A C 1
ATOM 2050 O O . ALA A 1 269 ? -44.799 -1.140 -26.946 1.00 35.69 269 ALA A O 1
ATOM 2051 N N . ARG A 1 270 ? -43.485 -2.472 -25.710 1.00 35.41 270 ARG A N 1
ATOM 2052 C CA . ARG A 1 270 ? -42.514 -2.871 -26.741 1.00 35.41 270 ARG A CA 1
ATOM 2053 C C . ARG A 1 270 ? -4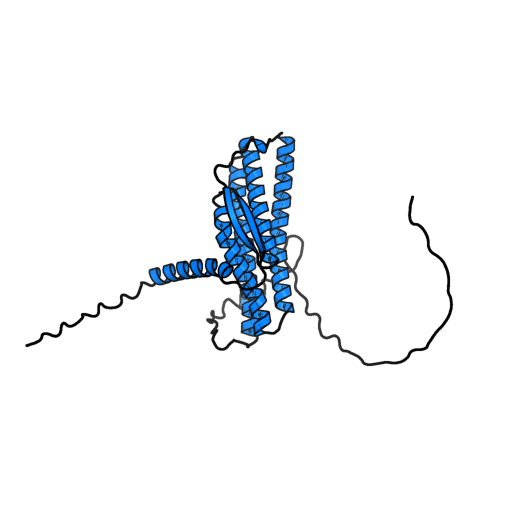1.503 -3.846 -26.148 1.00 35.41 270 ARG A C 1
ATOM 2055 O O . ARG A 1 270 ? -40.567 -3.472 -25.450 1.00 35.41 270 ARG A O 1
ATOM 2062 N N . LYS A 1 271 ? -41.744 -5.121 -26.440 1.00 38.66 271 LYS A N 1
ATOM 2063 C CA . LYS A 1 271 ? -40.787 -6.221 -26.358 1.00 38.66 271 LYS A CA 1
ATOM 2064 C C . LYS A 1 271 ? -40.618 -6.743 -27.788 1.00 38.66 271 LYS A C 1
ATOM 2066 O O . LYS A 1 271 ? -41.619 -6.866 -28.486 1.00 38.66 271 LYS A O 1
ATOM 2071 N N . ALA A 1 272 ? -39.379 -7.085 -28.134 1.00 37.44 272 ALA A N 1
ATOM 2072 C CA . ALA A 1 272 ? -38.951 -7.894 -29.276 1.00 37.44 272 ALA A CA 1
ATOM 2073 C C . ALA A 1 272 ? -39.076 -7.284 -30.689 1.00 37.44 272 ALA A C 1
ATOM 2075 O O . ALA A 1 272 ? -40.140 -7.283 -31.304 1.00 37.44 272 ALA A O 1
ATOM 2076 N N . ALA A 1 273 ? -37.922 -6.870 -31.213 1.00 38.31 273 ALA A N 1
ATOM 2077 C CA . ALA A 1 273 ? -37.444 -7.233 -32.544 1.00 38.31 273 ALA A CA 1
ATOM 2078 C C . ALA A 1 273 ? -35.961 -7.602 -32.403 1.00 38.31 273 ALA A C 1
ATOM 2080 O O . ALA A 1 273 ? -35.285 -6.915 -31.600 1.00 38.31 273 ALA A O 1
#